Protein AF-A0A845PNQ0-F1 (afdb_monomer_lite)

pLDDT: mean 84.85, std 14.67, range [36.72, 98.38]

Secondary structure (DSSP, 8-state):
---PPPPGGG-EEEEEEESS--TTSS-SEEEEEEETTHHHHHHHHHHHHHTT-EEEEEEEETTT--EEEEEEPPEEEEEEEEEE---EEE-TTSSEEEEEEEEEETTEEEEEEEEEEGGG-SEE-SS-EEEEHHHHHHHHHHHHHHHHHHHHHTT----GGG-EE----EEEEEEEEEE-----S----

Structure (mmCIF, N/CA/C/O backbone):
data_AF-A0A845PNQ0-F1
#
_entry.id   AF-A0A845PNQ0-F1
#
loop_
_atom_site.group_PDB
_atom_site.id
_atom_site.type_symbol
_atom_site.label_atom_id
_atom_site.label_alt_id
_atom_site.label_comp_id
_atom_site.label_asym_id
_atom_site.label_entity_id
_atom_site.label_seq_id
_atom_site.pdbx_PDB_ins_code
_atom_site.Cartn_x
_atom_site.Cartn_y
_atom_site.Cartn_z
_atom_site.occupancy
_atom_site.B_iso_or_equiv
_atom_site.auth_seq_id
_atom_site.auth_comp_id
_atom_site.auth_asym_id
_atom_site.auth_atom_id
_atom_site.pdbx_PDB_model_num
ATOM 1 N N . MET A 1 1 ? 41.213 -6.244 -36.210 1.00 37.38 1 MET A N 1
ATOM 2 C CA . MET A 1 1 ? 39.934 -6.023 -36.926 1.00 37.38 1 MET A CA 1
ATOM 3 C C . MET A 1 1 ? 39.295 -4.726 -36.444 1.00 37.38 1 MET A C 1
ATOM 5 O O . MET A 1 1 ? 38.993 -4.626 -35.261 1.00 37.38 1 MET A O 1
ATOM 9 N N . LYS A 1 2 ? 39.111 -3.727 -37.319 1.00 36.72 2 LYS A N 1
ATOM 10 C CA . LYS A 1 2 ? 38.277 -2.551 -37.012 1.00 36.72 2 LYS A CA 1
ATOM 11 C C . LYS A 1 2 ? 36.815 -3.009 -36.994 1.00 36.72 2 LYS A C 1
ATOM 13 O O . LYS A 1 2 ? 36.338 -3.504 -38.007 1.00 36.72 2 LYS A O 1
ATOM 18 N N . LYS A 1 3 ? 36.122 -2.875 -35.859 1.00 44.41 3 LYS A N 1
ATOM 19 C CA . LYS A 1 3 ? 34.660 -3.025 -35.810 1.00 44.41 3 LYS A CA 1
ATOM 20 C C . LYS A 1 3 ? 34.053 -1.934 -36.691 1.00 44.41 3 LYS A C 1
ATOM 22 O O . LYS A 1 3 ? 34.208 -0.755 -36.371 1.00 44.41 3 LYS A O 1
ATOM 27 N N . GLU A 1 4 ? 33.400 -2.314 -37.786 1.00 49.94 4 GLU A N 1
ATOM 28 C CA . GLU A 1 4 ? 32.540 -1.393 -38.526 1.00 49.94 4 GLU A CA 1
ATOM 29 C C . GLU A 1 4 ? 31.488 -0.837 -37.565 1.00 49.94 4 GLU A C 1
ATOM 31 O O . GLU A 1 4 ? 30.766 -1.577 -36.897 1.00 49.94 4 GLU A O 1
ATOM 36 N N . MET A 1 5 ? 31.453 0.487 -37.432 1.00 55.03 5 MET A N 1
ATOM 37 C CA . MET A 1 5 ? 30.405 1.149 -36.669 1.00 55.03 5 MET A CA 1
ATOM 38 C C . MET A 1 5 ? 29.134 1.176 -37.511 1.00 55.03 5 MET A C 1
ATOM 40 O O . MET A 1 5 ? 29.174 1.613 -38.659 1.00 55.03 5 MET A O 1
ATOM 44 N N . ALA A 1 6 ? 27.999 0.816 -36.916 1.00 57.44 6 ALA A N 1
ATOM 45 C CA . ALA A 1 6 ? 26.705 0.975 -37.559 1.00 57.44 6 ALA A CA 1
ATOM 46 C C . ALA A 1 6 ? 26.453 2.430 -38.005 1.00 57.44 6 ALA A C 1
ATOM 48 O O . ALA A 1 6 ? 26.918 3.396 -37.366 1.00 57.44 6 ALA A O 1
ATOM 49 N N . SER A 1 7 ? 25.713 2.582 -39.112 1.00 59.78 7 SER A N 1
ATOM 50 C CA . SER A 1 7 ? 25.300 3.886 -39.637 1.00 59.78 7 SER A CA 1
ATOM 51 C C . SER A 1 7 ? 24.514 4.664 -38.576 1.00 59.78 7 SER A C 1
ATOM 53 O O . SER A 1 7 ? 23.893 4.081 -37.687 1.00 59.78 7 SER A O 1
ATOM 55 N N . LYS A 1 8 ? 24.567 6.005 -38.618 1.00 59.56 8 LYS A N 1
ATOM 56 C CA . LYS A 1 8 ? 23.962 6.867 -37.580 1.00 59.56 8 LYS A CA 1
ATOM 57 C C . LYS A 1 8 ? 22.475 6.565 -37.337 1.00 59.56 8 LYS A C 1
ATOM 59 O O . LYS A 1 8 ? 22.026 6.734 -36.206 1.00 59.56 8 LYS A O 1
ATOM 64 N N . ASP A 1 9 ? 21.762 6.084 -38.354 1.00 61.47 9 ASP A N 1
ATOM 65 C CA . ASP A 1 9 ? 20.321 5.801 -38.318 1.00 61.47 9 ASP A CA 1
ATOM 66 C C . ASP A 1 9 ? 19.953 4.511 -37.581 1.00 61.47 9 ASP A C 1
ATOM 68 O O . ASP A 1 9 ? 18.798 4.327 -37.190 1.00 61.47 9 ASP A O 1
ATOM 72 N N . LYS A 1 10 ? 20.931 3.627 -37.360 1.00 64.12 10 LYS A N 1
ATOM 73 C CA . LYS A 1 10 ? 20.724 2.384 -36.614 1.00 64.12 10 LYS A CA 1
ATOM 74 C C . LYS A 1 10 ? 21.088 2.491 -35.127 1.00 64.12 10 LYS A C 1
ATOM 76 O O . LYS A 1 10 ? 20.743 1.618 -34.346 1.00 64.12 10 LYS A O 1
ATOM 81 N N . ARG A 1 11 ? 21.683 3.614 -34.705 1.00 72.38 11 ARG A N 1
ATOM 82 C CA . ARG A 1 11 ? 22.085 3.850 -33.308 1.00 72.38 11 ARG A CA 1
ATOM 83 C C . ARG A 1 11 ? 20.919 4.298 -32.436 1.00 72.38 11 ARG A C 1
ATOM 85 O O . ARG A 1 11 ? 20.081 5.098 -32.864 1.00 72.38 11 ARG A O 1
ATOM 92 N N . TYR A 1 12 ? 20.968 3.914 -31.163 1.00 74.62 12 TYR A N 1
ATOM 93 C CA . TYR A 1 12 ? 19.995 4.333 -30.155 1.00 74.62 12 TYR A CA 1
ATOM 94 C C . TYR A 1 12 ? 20.551 5.361 -29.158 1.00 74.62 12 TYR A C 1
ATOM 96 O O . TYR A 1 12 ? 21.748 5.404 -28.850 1.00 74.62 12 TYR A O 1
ATOM 104 N N . THR A 1 13 ? 19.649 6.204 -28.660 1.00 81.12 13 THR A N 1
ATOM 105 C CA . THR A 1 13 ? 19.778 6.933 -27.392 1.00 81.12 13 THR A CA 1
ATOM 106 C C . THR A 1 13 ? 18.943 6.182 -26.364 1.00 81.12 13 THR A C 1
ATOM 108 O O . THR A 1 13 ? 17.777 5.897 -26.640 1.00 81.12 13 THR A O 1
ATOM 111 N N . ILE A 1 14 ? 19.532 5.846 -25.220 1.00 82.38 14 ILE A N 1
ATOM 112 C CA . ILE A 1 14 ? 18.847 5.108 -24.157 1.00 82.38 14 ILE A CA 1
ATOM 113 C C . ILE A 1 14 ? 18.671 6.029 -22.956 1.00 82.38 14 ILE A C 1
ATOM 115 O O . ILE A 1 14 ? 19.652 6.577 -22.462 1.00 82.38 14 ILE A O 1
ATOM 119 N N . GLU A 1 15 ? 17.439 6.169 -22.486 1.00 84.19 15 GLU A N 1
ATOM 120 C CA . GLU A 1 15 ? 17.108 6.828 -21.222 1.00 84.19 15 GLU A CA 1
ATOM 121 C C . GLU A 1 15 ? 16.755 5.747 -20.198 1.00 84.19 15 GLU A C 1
ATOM 123 O O . GLU A 1 15 ? 15.781 5.016 -20.378 1.00 84.19 15 GLU A O 1
ATOM 128 N N . ILE A 1 16 ? 17.567 5.605 -19.155 1.00 81.94 16 ILE A N 1
ATOM 129 C CA . ILE A 1 16 ? 17.435 4.572 -18.120 1.00 81.94 16 ILE A CA 1
ATOM 130 C C . ILE A 1 16 ? 16.740 5.189 -16.914 1.00 81.94 16 ILE A C 1
ATOM 132 O O . ILE A 1 16 ? 17.138 6.269 -16.496 1.00 81.94 16 ILE A O 1
ATOM 136 N N . PHE A 1 17 ? 15.770 4.494 -16.327 1.00 83.44 17 PHE A N 1
ATOM 137 C CA . PHE A 1 17 ? 15.047 4.918 -15.130 1.00 83.44 17 PHE A CA 1
ATOM 138 C C . PHE A 1 17 ? 15.305 3.928 -13.991 1.00 83.44 17 PHE A C 1
ATOM 140 O O . PHE A 1 17 ? 15.119 2.717 -14.147 1.00 83.44 17 PHE A O 1
ATOM 147 N N . MET A 1 18 ? 15.734 4.434 -12.834 1.00 81.94 18 MET A N 1
ATOM 148 C CA . MET A 1 18 ? 16.068 3.615 -11.661 1.00 81.94 18 MET A CA 1
ATOM 149 C C . MET A 1 18 ? 14.861 3.428 -10.730 1.00 81.94 18 MET A C 1
ATOM 151 O O . MET A 1 18 ? 14.101 4.370 -10.511 1.00 81.94 18 MET A O 1
ATOM 155 N N . ARG A 1 19 ? 14.698 2.235 -10.128 1.00 70.81 19 ARG A N 1
ATOM 156 C CA . ARG A 1 19 ? 13.589 1.938 -9.186 1.00 70.81 19 ARG A CA 1
ATOM 157 C C . ARG A 1 19 ? 13.689 2.741 -7.899 1.00 70.81 19 ARG A C 1
ATOM 159 O O . ARG A 1 19 ? 12.684 3.177 -7.345 1.00 70.81 19 ARG A O 1
ATOM 166 N N . PHE A 1 20 ? 14.911 2.905 -7.410 1.00 66.00 20 PHE A N 1
ATOM 167 C CA . PHE A 1 20 ? 15.201 3.650 -6.199 1.00 66.00 20 PHE A CA 1
ATOM 168 C C . PHE A 1 20 ? 15.976 4.901 -6.592 1.00 66.00 20 PHE A C 1
ATOM 170 O O . PHE A 1 20 ? 17.039 4.805 -7.202 1.00 66.00 20 PHE A O 1
ATOM 177 N N . ARG A 1 21 ? 15.456 6.080 -6.228 1.00 54.88 21 ARG A N 1
ATOM 178 C CA . ARG A 1 21 ? 16.295 7.278 -6.158 1.00 54.88 21 ARG A CA 1
ATOM 179 C C . ARG A 1 21 ? 17.333 7.010 -5.083 1.00 54.88 21 ARG A C 1
ATOM 181 O O . ARG A 1 21 ? 16.985 6.962 -3.902 1.00 54.88 21 ARG A O 1
ATOM 188 N N . ASP A 1 22 ? 18.583 6.841 -5.482 1.00 52.25 22 ASP A N 1
ATOM 189 C CA . ASP A 1 22 ? 19.662 7.032 -4.533 1.00 52.25 22 ASP A CA 1
ATOM 190 C C . ASP A 1 22 ? 19.613 8.504 -4.111 1.00 52.25 22 ASP A C 1
ATOM 192 O O . ASP A 1 22 ? 19.708 9.401 -4.945 1.00 52.25 22 ASP A O 1
ATOM 196 N N . LYS A 1 23 ? 19.380 8.773 -2.823 1.00 49.44 23 LYS A N 1
ATOM 197 C CA . LYS A 1 23 ? 19.312 10.153 -2.315 1.00 49.44 23 LYS A CA 1
ATOM 198 C C . LYS A 1 23 ? 20.651 10.883 -2.472 1.00 49.44 23 LYS A C 1
ATOM 200 O O . LYS A 1 23 ? 20.663 12.108 -2.397 1.00 49.44 23 LYS A O 1
ATOM 205 N N . ASN A 1 24 ? 21.735 10.140 -2.706 1.00 52.22 24 ASN A N 1
ATOM 206 C CA . ASN A 1 24 ? 23.082 10.659 -2.902 1.00 52.22 24 ASN A CA 1
ATOM 207 C C . ASN A 1 24 ? 23.484 10.777 -4.383 1.00 52.22 24 ASN A C 1
ATOM 209 O O . ASN A 1 24 ? 24.561 11.298 -4.663 1.00 52.22 24 ASN A O 1
ATOM 213 N N . ILE A 1 25 ? 22.648 10.329 -5.333 1.00 53.38 25 ILE A N 1
ATOM 214 C CA . ILE A 1 25 ? 22.905 10.485 -6.771 1.00 53.38 25 ILE A CA 1
ATOM 215 C C . ILE A 1 25 ? 21.818 11.381 -7.369 1.00 53.38 25 ILE A C 1
ATOM 217 O O . ILE A 1 25 ? 20.627 11.085 -7.304 1.00 53.38 25 ILE A O 1
ATOM 221 N N . SER A 1 26 ? 22.235 12.523 -7.917 1.00 42.03 26 SER A N 1
ATOM 222 C CA . SER A 1 26 ? 21.360 13.641 -8.294 1.00 42.03 26 SER A CA 1
ATOM 223 C C . SER A 1 26 ? 20.365 13.330 -9.413 1.00 42.03 26 SER A C 1
ATOM 225 O O . SER A 1 26 ? 19.340 14.004 -9.516 1.00 42.03 26 SER A O 1
ATOM 227 N N . GLU A 1 27 ? 20.624 12.317 -10.238 1.00 51.03 27 GLU A N 1
ATOM 228 C CA . GLU A 1 27 ? 19.777 11.987 -11.380 1.00 51.03 27 GLU A CA 1
ATOM 229 C C . GLU A 1 27 ? 19.195 10.579 -11.229 1.00 51.03 27 GLU A C 1
ATOM 231 O O . GLU A 1 27 ? 19.905 9.580 -11.203 1.00 51.03 27 GLU A O 1
ATOM 236 N N . SER A 1 28 ? 17.862 10.495 -11.145 1.00 55.28 28 SER A N 1
ATOM 237 C CA . SER A 1 28 ? 17.123 9.223 -11.173 1.00 55.28 28 SER A CA 1
ATOM 238 C C . SER A 1 28 ? 17.158 8.542 -12.542 1.00 55.28 28 SER A C 1
ATOM 240 O O . SER A 1 28 ? 16.624 7.439 -12.688 1.00 55.28 28 SER A O 1
ATOM 242 N N . ASN A 1 29 ? 17.741 9.229 -13.530 1.00 60.38 29 ASN A N 1
ATOM 243 C CA . ASN A 1 29 ? 17.748 8.845 -14.921 1.00 60.38 29 ASN A CA 1
ATOM 244 C C . ASN A 1 29 ? 19.153 9.026 -15.504 1.00 60.38 29 ASN A C 1
ATOM 246 O O . ASN A 1 29 ? 19.758 10.073 -15.304 1.00 60.38 29 ASN A O 1
ATOM 250 N N . TYR A 1 30 ? 19.632 8.053 -16.276 1.00 67.88 30 TYR A N 1
ATOM 251 C CA . TYR A 1 30 ? 20.909 8.154 -16.990 1.00 67.88 30 TYR A CA 1
ATOM 252 C C . TYR A 1 30 ? 20.668 8.090 -18.490 1.00 67.88 30 TYR A C 1
ATOM 254 O O . TYR A 1 30 ? 19.886 7.257 -18.957 1.00 67.88 30 TYR A O 1
ATOM 262 N N . VAL A 1 31 ? 21.359 8.936 -19.256 1.00 66.19 31 VAL A N 1
ATOM 263 C CA . VAL A 1 31 ? 21.293 8.889 -20.719 1.00 66.19 31 VAL A CA 1
ATOM 264 C C . VAL A 1 31 ? 22.548 8.233 -21.273 1.00 66.19 31 VAL A C 1
ATOM 266 O O . VAL A 1 31 ? 23.643 8.792 -21.225 1.00 66.19 31 VAL A O 1
ATOM 269 N N . TRP A 1 32 ? 22.391 7.044 -21.847 1.00 72.38 32 TRP A N 1
ATOM 270 C CA . TRP A 1 32 ? 23.471 6.381 -22.563 1.00 72.38 32 TRP A CA 1
ATOM 271 C C . TRP A 1 32 ? 23.413 6.760 -24.046 1.00 72.38 32 TRP A C 1
ATOM 273 O O . TRP A 1 32 ? 22.542 6.337 -24.815 1.00 72.38 32 TRP A O 1
ATOM 283 N N . HIS A 1 33 ? 24.364 7.599 -24.455 1.00 61.22 33 HIS A N 1
ATOM 284 C CA . HIS A 1 33 ? 24.512 8.043 -25.835 1.00 61.22 33 HIS A CA 1
ATOM 285 C C . HIS A 1 33 ? 25.364 7.041 -26.636 1.00 61.22 33 HIS A C 1
ATOM 287 O O . HIS A 1 33 ? 26.587 7.020 -26.515 1.00 61.22 33 HIS A O 1
ATOM 293 N N . ASN A 1 34 ? 24.714 6.281 -27.527 1.00 59.22 34 ASN A N 1
ATOM 294 C CA . ASN A 1 34 ? 25.261 5.259 -28.438 1.00 59.22 34 ASN A CA 1
ATOM 295 C C . ASN A 1 34 ? 25.415 3.845 -27.847 1.00 59.22 34 ASN A C 1
ATOM 297 O O . ASN A 1 34 ? 26.495 3.451 -27.404 1.00 59.22 34 ASN A O 1
ATOM 301 N N . SER A 1 35 ? 24.385 3.016 -28.019 1.00 59.22 35 SER A N 1
ATOM 302 C CA . SER A 1 35 ? 24.555 1.560 -28.037 1.00 59.22 35 SER A CA 1
ATOM 303 C C . SER A 1 35 ? 24.817 1.090 -29.479 1.00 59.22 35 SER A C 1
ATOM 305 O O . SER A 1 35 ? 23.884 0.805 -30.218 1.00 59.22 35 SER A O 1
ATOM 307 N N . ASN A 1 36 ? 26.084 0.992 -29.895 1.00 61.06 36 ASN A N 1
ATOM 308 C CA . ASN A 1 36 ? 26.457 0.389 -31.196 1.00 61.06 36 ASN A CA 1
ATOM 309 C C . ASN A 1 36 ? 26.408 -1.159 -31.171 1.00 61.06 36 ASN A C 1
ATOM 311 O O . ASN A 1 36 ? 26.908 -1.813 -32.081 1.00 61.06 36 ASN A O 1
ATOM 315 N N . GLY A 1 37 ? 25.957 -1.748 -30.060 1.00 62.47 37 GLY A N 1
ATOM 316 C CA . GLY A 1 37 ? 25.982 -3.188 -29.801 1.00 62.47 37 GLY A CA 1
ATOM 317 C C . GLY A 1 37 ? 24.597 -3.803 -29.645 1.00 62.47 37 GLY A C 1
ATOM 318 O O . GLY A 1 37 ? 24.521 -4.885 -29.076 1.00 62.47 37 GLY A O 1
ATOM 319 N N . GLY A 1 38 ? 23.551 -3.098 -30.089 1.00 72.56 38 GLY A N 1
ATOM 320 C CA . GLY A 1 38 ? 22.168 -3.547 -29.969 1.00 72.56 38 GLY A CA 1
ATOM 321 C C . GLY A 1 38 ? 21.532 -3.288 -28.597 1.00 72.56 38 GLY A C 1
ATOM 322 O O . GLY A 1 38 ? 22.207 -2.887 -27.640 1.00 72.56 38 GLY A O 1
ATOM 323 N N . LEU A 1 39 ? 20.212 -3.475 -28.515 1.00 79.94 39 LEU A N 1
ATOM 324 C CA . LEU A 1 39 ? 19.414 -3.250 -27.303 1.00 79.94 39 LEU A CA 1
ATOM 325 C C . LEU A 1 39 ? 19.556 -4.407 -26.304 1.00 79.94 39 LEU A C 1
ATOM 327 O O . LEU A 1 39 ? 19.476 -4.175 -25.097 1.00 79.94 39 LEU A O 1
ATOM 331 N N . SER A 1 40 ? 19.844 -5.629 -26.764 1.00 82.00 40 SER A N 1
ATOM 332 C CA . SER A 1 40 ? 20.088 -6.774 -25.869 1.00 82.00 40 SER A CA 1
ATOM 333 C C . SER A 1 40 ? 21.289 -6.519 -24.959 1.00 82.00 40 SER A C 1
ATOM 335 O O . SER A 1 40 ? 21.246 -6.772 -23.755 1.00 82.00 40 SER A O 1
ATOM 337 N N . LYS A 1 41 ? 22.349 -5.920 -25.516 1.00 80.25 41 LYS A N 1
ATOM 338 C CA . LYS A 1 41 ? 23.551 -5.560 -24.761 1.00 80.25 41 LYS A CA 1
ATOM 339 C C . LYS A 1 41 ? 23.285 -4.485 -23.707 1.00 80.25 41 LYS A C 1
ATOM 341 O O . LYS A 1 41 ? 23.947 -4.470 -22.674 1.00 80.25 41 LYS A O 1
ATOM 346 N N . VAL A 1 42 ? 22.312 -3.603 -23.944 1.00 82.19 42 VAL A N 1
ATOM 347 C CA . VAL A 1 42 ? 21.887 -2.614 -22.945 1.00 82.19 42 VAL A CA 1
ATOM 348 C C . VAL A 1 42 ? 21.321 -3.323 -21.718 1.00 82.19 42 VAL A C 1
ATOM 350 O O . VAL A 1 42 ? 21.733 -3.005 -20.608 1.00 82.19 42 VAL A O 1
ATOM 353 N N . VAL A 1 43 ? 20.460 -4.329 -21.907 1.00 83.81 43 VAL A N 1
ATOM 354 C CA . VAL A 1 43 ? 19.905 -5.126 -20.800 1.00 83.81 43 VAL A CA 1
ATOM 355 C C . VAL A 1 43 ? 21.010 -5.842 -20.023 1.00 83.81 43 VAL A C 1
ATOM 357 O O . VAL A 1 43 ? 21.041 -5.760 -18.797 1.00 83.81 43 VAL A O 1
ATOM 360 N N . SER A 1 44 ? 21.942 -6.507 -20.717 1.00 83.50 44 SER A N 1
ATOM 361 C CA . SER A 1 44 ? 23.069 -7.194 -20.068 1.00 83.50 44 SER A CA 1
ATOM 362 C C . SER A 1 44 ? 23.917 -6.234 -19.234 1.00 83.50 44 SER A C 1
ATOM 364 O O . SER A 1 44 ? 24.173 -6.510 -18.066 1.00 83.50 44 SER A O 1
ATOM 366 N N . ASN A 1 45 ? 24.279 -5.081 -19.799 1.00 84.81 45 ASN A N 1
ATOM 367 C CA . ASN A 1 45 ? 25.068 -4.069 -19.102 1.00 84.81 45 ASN A CA 1
ATOM 368 C C . ASN A 1 45 ? 24.321 -3.481 -17.895 1.00 84.81 45 ASN A C 1
ATOM 370 O O . ASN A 1 45 ? 24.926 -3.260 -16.851 1.00 84.81 45 ASN A O 1
ATOM 374 N N . LEU A 1 46 ? 23.015 -3.226 -18.016 1.00 84.56 46 LEU A N 1
ATOM 375 C CA . LEU A 1 46 ? 22.204 -2.732 -16.901 1.00 84.56 46 LEU A CA 1
ATOM 376 C C . LEU A 1 46 ? 22.115 -3.755 -15.767 1.00 84.56 46 LEU A C 1
ATOM 378 O O . LEU A 1 46 ? 22.239 -3.382 -14.603 1.00 84.56 46 LEU A O 1
ATOM 382 N N . ASN A 1 47 ? 21.948 -5.036 -16.095 1.00 84.19 47 ASN A N 1
ATOM 383 C CA . ASN A 1 47 ? 21.942 -6.107 -15.102 1.00 84.19 47 ASN A CA 1
ATOM 384 C C . ASN A 1 47 ? 23.319 -6.294 -14.448 1.00 84.19 47 ASN A C 1
ATOM 386 O O . ASN A 1 47 ? 23.384 -6.568 -13.256 1.00 84.19 47 ASN A O 1
ATOM 390 N N . GLU A 1 48 ? 24.416 -6.108 -15.181 1.00 82.81 48 GLU A N 1
ATOM 391 C CA . GLU A 1 48 ? 25.773 -6.175 -14.624 1.00 82.81 48 GLU A CA 1
ATOM 392 C C . GLU A 1 48 ? 26.068 -4.996 -13.683 1.00 82.81 48 GLU A C 1
ATOM 394 O O . GLU A 1 48 ? 26.550 -5.187 -12.569 1.00 82.81 48 GLU A O 1
ATOM 399 N N . LEU A 1 49 ? 25.741 -3.771 -14.107 1.00 82.06 49 LEU A N 1
ATOM 400 C CA . LEU A 1 49 ? 26.054 -2.550 -13.357 1.00 82.06 49 LEU A CA 1
ATOM 401 C C . LEU A 1 49 ? 25.109 -2.309 -12.178 1.00 82.06 49 LEU A C 1
ATOM 403 O O . LEU A 1 49 ? 25.511 -1.772 -11.145 1.00 82.06 49 LEU A O 1
ATOM 407 N N . HIS A 1 50 ? 23.834 -2.649 -12.349 1.00 79.31 50 HIS A N 1
ATOM 408 C CA . HIS A 1 50 ? 22.777 -2.261 -11.422 1.00 79.31 50 HIS A CA 1
ATOM 409 C C . HIS A 1 50 ? 21.959 -3.441 -10.901 1.00 79.31 50 HIS A C 1
ATOM 411 O O . HIS A 1 50 ? 21.128 -3.233 -10.015 1.00 79.31 50 HIS A O 1
ATOM 417 N N . GLY A 1 51 ? 22.168 -4.660 -11.405 1.00 80.62 51 GLY A N 1
ATOM 418 C CA . GLY A 1 51 ? 21.361 -5.818 -11.033 1.00 80.62 51 GLY A CA 1
ATOM 419 C C . GLY A 1 51 ? 19.880 -5.575 -11.309 1.00 80.62 51 GLY A C 1
ATOM 420 O O . GLY A 1 51 ? 19.472 -5.155 -12.393 1.00 80.62 51 GLY A O 1
ATOM 421 N N . ASP A 1 52 ? 19.068 -5.777 -10.282 1.00 76.31 52 ASP A N 1
ATOM 422 C CA . ASP A 1 52 ? 17.628 -5.548 -10.280 1.00 76.31 52 ASP A CA 1
ATOM 423 C C . ASP A 1 52 ? 17.240 -4.104 -9.908 1.00 76.31 52 ASP A C 1
ATOM 425 O O . ASP A 1 52 ? 16.072 -3.816 -9.679 1.00 76.31 52 ASP A O 1
ATOM 429 N N . LYS A 1 53 ? 18.174 -3.150 -9.833 1.00 79.75 53 LYS A N 1
ATOM 430 C CA . LYS A 1 53 ? 17.857 -1.793 -9.343 1.00 79.75 53 LYS A CA 1
ATOM 431 C C . LYS A 1 53 ? 17.282 -0.857 -10.408 1.00 79.75 53 LYS A C 1
ATOM 433 O O . LYS A 1 53 ? 16.696 0.168 -10.056 1.00 79.75 53 LYS A O 1
ATOM 438 N N . TRP A 1 54 ? 17.418 -1.180 -11.694 1.00 85.31 54 TRP A N 1
ATOM 439 C CA . TRP A 1 54 ? 16.794 -0.411 -12.776 1.00 85.31 54 TRP A CA 1
ATOM 440 C C . TRP A 1 54 ? 15.328 -0.833 -12.974 1.00 85.31 54 TRP A C 1
ATOM 442 O O . TRP A 1 54 ? 14.980 -2.006 -12.797 1.00 85.31 54 TRP A O 1
ATOM 452 N N . ASP A 1 55 ? 14.450 0.128 -13.267 1.00 85.25 55 ASP A N 1
ATOM 453 C CA . ASP A 1 55 ? 13.002 -0.084 -13.420 1.00 85.25 55 ASP A CA 1
ATOM 454 C C . ASP A 1 55 ? 12.652 -0.369 -14.879 1.00 85.25 55 ASP A C 1
ATOM 456 O O . ASP A 1 55 ? 12.127 -1.432 -15.211 1.00 85.25 55 ASP A O 1
ATOM 460 N N . TYR A 1 56 ? 12.993 0.570 -15.757 1.00 89.12 56 TYR A N 1
ATOM 461 C CA . TYR A 1 56 ? 12.820 0.446 -17.196 1.00 89.12 56 TYR A CA 1
ATOM 462 C C . TYR A 1 56 ? 13.802 1.347 -17.938 1.00 89.12 56 TYR A C 1
ATOM 464 O O . TYR A 1 56 ? 14.412 2.240 -17.349 1.00 89.12 56 TYR A O 1
ATOM 472 N N . PHE A 1 57 ? 13.944 1.137 -19.240 1.00 88.50 57 PHE A N 1
ATOM 473 C CA . PHE A 1 57 ? 14.584 2.108 -20.117 1.00 88.50 57 PHE A CA 1
ATOM 474 C C . PHE A 1 57 ? 13.739 2.368 -21.360 1.00 88.50 57 PHE A C 1
ATOM 476 O O . PHE A 1 57 ? 12.980 1.508 -21.813 1.00 88.50 57 PHE A O 1
ATOM 483 N N . ILE A 1 58 ? 13.888 3.566 -21.914 1.00 88.62 58 ILE A N 1
ATOM 484 C CA . ILE A 1 58 ? 13.287 3.972 -23.181 1.00 88.62 58 ILE A CA 1
ATOM 485 C C . ILE A 1 58 ? 14.398 4.024 -24.225 1.00 88.62 58 ILE A C 1
ATOM 487 O O . ILE A 1 58 ? 15.396 4.728 -24.051 1.00 88.62 58 ILE A O 1
ATOM 491 N N . ALA A 1 59 ? 14.219 3.289 -25.320 1.00 87.69 59 ALA A N 1
ATOM 492 C CA . ALA A 1 59 ? 15.113 3.332 -26.467 1.00 87.69 59 ALA A CA 1
ATOM 493 C C . ALA A 1 59 ? 14.547 4.255 -27.547 1.00 87.69 59 ALA A C 1
ATOM 495 O O . ALA A 1 59 ? 13.416 4.074 -28.003 1.00 87.69 59 ALA A O 1
ATOM 496 N N . ARG A 1 60 ? 15.351 5.223 -27.995 1.00 86.94 60 ARG A N 1
ATOM 497 C CA . ARG A 1 60 ? 15.010 6.140 -29.091 1.00 86.94 60 ARG A CA 1
ATOM 498 C C . ARG A 1 60 ? 16.017 6.043 -30.224 1.00 86.94 60 ARG A C 1
ATOM 500 O O . ARG A 1 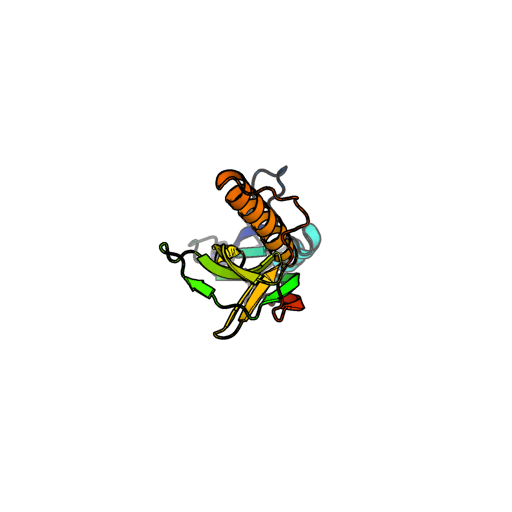60 ? 17.219 5.978 -29.969 1.00 86.94 60 ARG A O 1
ATOM 507 N N . ARG A 1 61 ? 15.576 6.118 -31.478 1.00 81.44 61 ARG A N 1
ATOM 508 C CA . ARG A 1 61 ? 16.488 6.259 -32.626 1.00 81.44 61 ARG A CA 1
ATOM 509 C C . ARG A 1 61 ? 17.268 7.565 -32.522 1.00 81.44 61 ARG A C 1
ATOM 511 O O . ARG A 1 61 ? 16.717 8.623 -32.218 1.00 81.44 61 ARG A O 1
ATOM 518 N N . LYS A 1 62 ? 18.571 7.520 -32.794 1.00 78.44 62 LYS A N 1
ATOM 519 C CA . LYS A 1 62 ? 19.423 8.711 -32.693 1.00 78.44 62 LYS A CA 1
ATOM 520 C C . LYS A 1 62 ? 19.081 9.770 -33.745 1.00 78.44 62 LYS A C 1
ATOM 522 O O . LYS A 1 62 ? 19.164 10.954 -33.425 1.00 78.44 62 LYS A O 1
ATOM 527 N N . SER A 1 63 ? 18.722 9.341 -34.955 1.00 80.56 63 SER A N 1
ATOM 528 C CA . SER A 1 63 ? 18.474 10.204 -36.115 1.00 80.56 63 SER A CA 1
ATOM 529 C C . SER A 1 63 ? 17.188 11.021 -35.993 1.00 80.56 63 SER A C 1
ATOM 531 O O . SER A 1 63 ? 17.236 12.237 -36.145 1.00 80.56 63 SER A O 1
ATOM 533 N N . ASN A 1 64 ? 16.064 10.377 -35.671 1.00 83.19 64 ASN A N 1
ATOM 534 C CA . ASN A 1 64 ? 14.731 10.998 -35.665 1.00 83.19 64 ASN A CA 1
ATOM 535 C C . ASN A 1 64 ? 14.069 11.060 -34.272 1.00 83.19 64 ASN A C 1
ATOM 537 O O . ASN A 1 64 ? 12.952 11.550 -34.158 1.00 83.19 64 ASN A O 1
ATOM 541 N N . LYS A 1 65 ? 14.735 10.573 -33.212 1.00 83.69 65 LYS A N 1
ATOM 542 C CA . LYS A 1 65 ? 14.228 10.535 -31.820 1.00 83.69 65 LYS A CA 1
ATOM 543 C C . LYS A 1 65 ? 12.968 9.688 -31.597 1.00 83.69 65 LYS A C 1
ATOM 545 O O . LYS A 1 65 ? 12.415 9.704 -30.494 1.00 83.69 65 LYS A O 1
ATOM 550 N N . GLU A 1 66 ? 12.560 8.915 -32.598 1.00 85.00 66 GLU A N 1
ATOM 551 C CA . GLU A 1 66 ? 11.437 7.981 -32.537 1.00 85.00 66 GLU A CA 1
ATOM 552 C C . GLU A 1 66 ? 11.646 6.947 -31.427 1.00 85.00 66 GLU A C 1
ATOM 554 O O . GLU A 1 66 ? 12.747 6.406 -31.287 1.00 85.00 66 GLU A O 1
ATOM 559 N N . ILE A 1 67 ? 10.599 6.672 -30.643 1.00 86.69 67 ILE A N 1
ATOM 560 C CA . ILE A 1 67 ? 10.624 5.629 -29.612 1.00 86.69 67 ILE A CA 1
ATOM 561 C C . ILE A 1 67 ? 10.565 4.269 -30.301 1.00 86.69 67 ILE A C 1
ATOM 563 O O . ILE A 1 67 ? 9.601 3.949 -30.986 1.00 86.69 67 ILE A O 1
ATOM 567 N N . VAL A 1 68 ? 11.600 3.470 -30.080 1.00 85.88 68 VAL A N 1
ATOM 568 C CA . VAL A 1 68 ? 11.730 2.105 -30.606 1.00 85.88 68 VAL A CA 1
ATOM 569 C C . VAL A 1 68 ? 11.087 1.108 -29.649 1.00 85.88 68 VAL A C 1
ATOM 571 O O . VAL A 1 68 ? 10.545 0.095 -30.076 1.00 85.88 68 VAL A O 1
ATOM 574 N N . GLY A 1 69 ? 11.131 1.405 -28.351 1.00 86.81 69 GLY A N 1
ATOM 575 C CA . GLY A 1 69 ? 10.471 0.612 -27.330 1.00 86.81 69 GLY A CA 1
ATOM 576 C C . GLY A 1 69 ? 10.753 1.120 -25.923 1.00 86.81 69 GLY A C 1
ATOM 577 O O . GLY A 1 69 ? 11.711 1.863 -25.687 1.00 86.81 69 GLY A O 1
ATOM 578 N N . THR A 1 70 ? 9.911 0.674 -25.000 1.00 89.88 70 THR A N 1
ATOM 579 C CA . THR A 1 70 ? 10.116 0.792 -23.558 1.00 89.88 70 THR A CA 1
ATOM 580 C C . THR A 1 70 ? 10.278 -0.615 -23.017 1.00 89.88 70 THR A C 1
ATOM 582 O O . THR A 1 70 ? 9.430 -1.465 -23.275 1.00 89.88 70 THR A O 1
ATOM 585 N N . PHE A 1 71 ? 11.362 -0.863 -22.290 1.00 89.38 71 PHE A N 1
ATOM 586 C CA . PHE A 1 71 ? 11.715 -2.192 -21.807 1.00 89.38 71 PHE A CA 1
ATOM 587 C C . PHE A 1 71 ? 11.806 -2.164 -20.294 1.00 89.38 71 PHE A C 1
ATOM 589 O O . PHE A 1 71 ? 12.559 -1.374 -19.726 1.00 89.38 71 PHE A O 1
ATOM 596 N N . TYR A 1 72 ? 11.020 -3.014 -19.648 1.00 89.00 72 TYR A N 1
ATOM 597 C CA . TYR A 1 72 ? 10.933 -3.092 -18.199 1.00 89.00 72 TYR A CA 1
ATOM 598 C C . TYR A 1 72 ? 11.828 -4.198 -17.660 1.00 89.00 72 TYR A C 1
ATOM 600 O O . TYR A 1 72 ? 11.875 -5.297 -18.210 1.00 89.00 72 TYR A O 1
ATOM 608 N N . ASN A 1 73 ? 12.483 -3.936 -16.537 1.00 88.62 73 ASN A N 1
ATOM 609 C CA . ASN A 1 73 ? 13.141 -4.988 -15.783 1.00 88.62 73 ASN A CA 1
ATOM 610 C C . ASN A 1 73 ? 12.099 -5.861 -15.072 1.00 88.62 73 ASN A C 1
ATOM 612 O O . ASN A 1 73 ? 11.021 -5.371 -14.696 1.00 88.62 73 ASN A O 1
ATOM 616 N N . HIS A 1 74 ? 12.452 -7.127 -14.842 1.00 86.62 74 HIS A N 1
ATOM 617 C CA . HIS A 1 74 ? 11.669 -8.013 -13.991 1.00 86.62 74 HIS A CA 1
ATOM 618 C C . HIS A 1 74 ? 11.618 -7.442 -12.576 1.00 86.62 74 HIS A C 1
ATOM 620 O O . HIS A 1 74 ? 12.648 -7.125 -11.978 1.00 86.62 74 HIS A O 1
ATOM 626 N N . PHE A 1 75 ? 10.415 -7.320 -12.040 1.00 85.25 75 PHE A N 1
ATOM 627 C CA . PHE A 1 75 ? 10.173 -6.762 -10.724 1.00 85.25 75 PHE A CA 1
ATOM 628 C C . PHE A 1 75 ? 9.292 -7.720 -9.942 1.00 85.25 75 PHE A C 1
ATOM 630 O O . PHE A 1 75 ? 8.224 -8.092 -10.418 1.00 85.25 75 PHE A O 1
ATOM 637 N N . SER A 1 76 ? 9.719 -8.065 -8.735 1.00 86.25 76 SER A N 1
ATOM 638 C CA . SER A 1 76 ? 8.914 -8.806 -7.777 1.00 86.25 76 SER A CA 1
ATOM 639 C C . SER A 1 76 ? 9.100 -8.171 -6.410 1.00 86.25 76 SER A C 1
ATOM 641 O O . SER A 1 76 ? 10.231 -7.969 -5.964 1.00 86.25 76 SER A O 1
ATOM 643 N N . ILE A 1 77 ? 7.994 -7.801 -5.769 1.00 88.56 77 ILE A N 1
ATOM 644 C CA . ILE A 1 77 ? 7.997 -7.391 -4.367 1.00 88.56 77 ILE A CA 1
ATOM 645 C C . ILE A 1 77 ? 7.012 -8.234 -3.580 1.00 88.56 77 ILE A C 1
ATOM 647 O O . ILE A 1 77 ? 5.889 -8.498 -4.019 1.00 88.56 77 ILE A O 1
ATOM 651 N N . GLU A 1 78 ? 7.444 -8.599 -2.383 1.00 93.62 78 GLU A N 1
ATOM 652 C CA . GLU A 1 78 ? 6.626 -9.262 -1.385 1.00 93.62 78 GLU A CA 1
ATOM 653 C C . GLU A 1 78 ? 6.273 -8.250 -0.298 1.00 93.62 78 GLU A C 1
ATOM 655 O O . GLU A 1 78 ? 7.144 -7.609 0.293 1.00 93.62 78 GLU A O 1
ATOM 660 N N . ILE A 1 79 ? 4.977 -8.068 -0.063 1.00 95.50 79 ILE A N 1
ATOM 661 C CA . ILE A 1 79 ? 4.447 -7.121 0.914 1.00 95.50 79 ILE A CA 1
ATOM 662 C C . ILE A 1 79 ? 3.664 -7.924 1.955 1.00 95.50 79 ILE A C 1
ATOM 664 O O . ILE A 1 79 ? 2.637 -8.511 1.605 1.00 95.50 79 ILE A O 1
ATOM 668 N N . PRO A 1 80 ? 4.084 -7.939 3.233 1.00 97.94 80 PRO A N 1
ATOM 669 C CA . PRO A 1 80 ? 3.235 -8.421 4.314 1.00 97.94 80 PRO A CA 1
ATOM 670 C C . PRO A 1 80 ? 1.936 -7.617 4.333 1.00 97.94 80 PRO A C 1
ATOM 672 O O . PRO A 1 80 ? 1.959 -6.387 4.449 1.00 97.94 80 PRO A O 1
ATOM 675 N N . ALA A 1 81 ? 0.810 -8.301 4.182 1.00 98.25 81 ALA A N 1
ATOM 676 C CA . ALA A 1 81 ? -0.489 -7.694 3.957 1.00 98.25 81 ALA A CA 1
ATOM 677 C C . ALA A 1 81 ? -1.557 -8.307 4.862 1.00 98.25 81 ALA A C 1
ATOM 679 O O . ALA A 1 81 ? -1.413 -9.413 5.390 1.00 98.25 81 ALA A O 1
ATOM 680 N N . VAL A 1 82 ? -2.641 -7.559 5.026 1.00 98.38 82 VAL A N 1
ATOM 681 C CA . VAL A 1 82 ? -3.828 -7.974 5.761 1.00 98.38 82 VAL A CA 1
ATOM 682 C C . VAL A 1 82 ? -5.041 -7.749 4.878 1.00 98.38 82 VAL A C 1
ATOM 684 O O . VAL A 1 82 ? -5.260 -6.641 4.381 1.00 98.38 82 VAL A O 1
ATOM 687 N N . ARG A 1 83 ? -5.825 -8.807 4.688 1.00 98.25 83 ARG A N 1
ATOM 688 C CA . ARG A 1 83 ? -7.143 -8.750 4.064 1.00 98.25 83 ARG A CA 1
ATOM 689 C C . ARG A 1 83 ? -8.177 -8.455 5.139 1.00 98.25 83 ARG A C 1
ATOM 691 O O . ARG A 1 83 ? -8.248 -9.174 6.130 1.00 98.25 83 ARG A O 1
ATOM 698 N N . LEU A 1 84 ? -8.960 -7.404 4.944 1.00 97.88 84 LEU A N 1
ATOM 699 C CA . LEU A 1 84 ? -9.958 -6.909 5.885 1.00 97.88 84 LEU A CA 1
ATOM 700 C C . LEU A 1 84 ? -11.354 -7.084 5.297 1.00 97.88 84 LEU A C 1
ATOM 702 O O . LEU A 1 84 ? -11.661 -6.506 4.251 1.00 97.88 84 LEU A O 1
ATOM 706 N N . TYR A 1 85 ? -12.214 -7.810 6.007 1.00 97.56 85 TYR A N 1
ATOM 707 C CA . TYR A 1 85 ? -13.628 -7.971 5.658 1.00 97.56 85 TYR A CA 1
ATOM 708 C C . TYR A 1 85 ? -14.468 -6.964 6.450 1.00 97.56 85 TYR A C 1
ATOM 710 O O . TYR A 1 85 ? -15.241 -7.308 7.343 1.00 97.56 85 TYR A O 1
ATOM 718 N N . LEU A 1 86 ? -14.248 -5.683 6.158 1.00 95.62 86 LEU A N 1
ATOM 719 C CA . LEU A 1 86 ? -14.913 -4.557 6.809 1.00 95.62 86 LEU A CA 1
ATOM 720 C C . LEU A 1 86 ? -15.723 -3.760 5.793 1.00 95.62 86 LEU A C 1
ATOM 722 O O . LEU A 1 86 ? -15.334 -3.625 4.636 1.00 95.62 86 LEU A O 1
ATOM 726 N N . LYS A 1 87 ? -16.818 -3.146 6.252 1.00 95.31 87 LYS A N 1
ATOM 727 C CA . LYS A 1 87 ? -17.567 -2.189 5.431 1.00 95.31 87 LYS A CA 1
ATOM 728 C C . LYS A 1 87 ? -16.690 -0.976 5.135 1.00 95.31 87 LYS A C 1
ATOM 730 O O . LYS A 1 87 ? -16.117 -0.377 6.049 1.00 95.31 87 LYS A O 1
ATOM 735 N N . TYR A 1 88 ? -16.654 -0.571 3.875 1.00 95.56 88 TYR A N 1
ATOM 736 C CA . TYR A 1 88 ? -15.936 0.614 3.435 1.00 95.56 88 TYR A CA 1
ATOM 737 C C . TYR A 1 88 ? -16.766 1.412 2.425 1.00 95.56 88 TYR A C 1
ATOM 739 O O . TYR A 1 88 ? -17.727 0.908 1.846 1.00 95.56 88 TYR A O 1
ATOM 747 N N . LYS A 1 89 ? -16.410 2.682 2.229 1.00 94.88 89 LYS A N 1
ATOM 748 C CA . LYS A 1 89 ? -16.984 3.538 1.180 1.00 94.88 89 LYS A CA 1
ATOM 749 C C . LYS A 1 89 ? -15.937 4.504 0.631 1.00 94.88 89 LYS A C 1
ATOM 751 O O . LYS A 1 89 ? -15.014 4.844 1.369 1.00 94.88 89 LYS A O 1
ATOM 756 N N . PRO A 1 90 ? -16.073 5.006 -0.604 1.00 95.56 90 PRO A N 1
ATOM 757 C CA . PRO A 1 90 ? -15.229 6.092 -1.091 1.00 95.56 90 PRO A CA 1
ATOM 758 C C . PRO A 1 90 ? -15.304 7.320 -0.177 1.00 95.56 90 PRO A C 1
ATOM 760 O O . PRO A 1 90 ? -16.360 7.643 0.379 1.00 95.56 90 PRO A O 1
ATOM 763 N N . ASN A 1 91 ? -14.182 8.016 -0.011 1.00 93.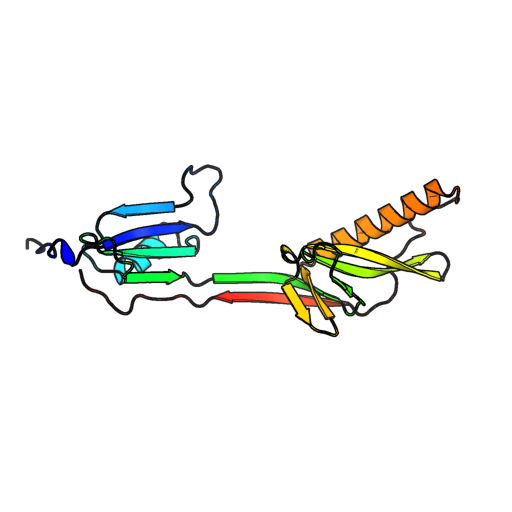69 91 ASN A N 1
ATOM 764 C CA . ASN A 1 91 ? -14.177 9.315 0.651 1.00 93.69 91 ASN A CA 1
ATOM 765 C C . ASN A 1 91 ? -14.772 10.401 -0.269 1.00 93.69 91 ASN A C 1
ATOM 767 O O . ASN A 1 91 ? -14.911 10.210 -1.476 1.00 93.69 91 ASN A O 1
ATOM 771 N N . SER A 1 92 ? -15.095 11.571 0.290 1.00 92.12 92 SER A N 1
ATOM 772 C CA . SER A 1 92 ? -15.735 12.667 -0.459 1.00 92.12 92 SER A CA 1
ATOM 773 C C . SER A 1 92 ? -14.895 13.225 -1.613 1.00 92.12 92 SER A C 1
ATOM 775 O O . SER A 1 92 ? -15.438 13.877 -2.497 1.00 92.12 92 SER A O 1
ATOM 777 N N . LYS A 1 93 ? -13.580 12.978 -1.616 1.00 91.88 93 LYS A N 1
ATOM 778 C CA . LYS A 1 93 ? -12.645 13.436 -2.653 1.00 91.88 93 LYS A CA 1
ATOM 779 C C . LYS A 1 93 ? -12.360 12.368 -3.717 1.00 91.88 93 LYS A C 1
ATOM 781 O O . LYS A 1 93 ? -11.579 12.632 -4.624 1.00 91.88 93 LYS A O 1
ATOM 786 N N . GLY A 1 94 ? -12.912 11.158 -3.584 1.00 91.62 94 GLY A N 1
ATOM 787 C CA . GLY A 1 94 ? -12.687 10.034 -4.501 1.00 91.62 94 GLY A CA 1
ATOM 788 C C . GLY A 1 94 ? -11.251 9.490 -4.539 1.00 91.62 94 GLY A C 1
ATOM 789 O O . GLY A 1 94 ? -10.935 8.653 -5.377 1.00 91.62 94 GLY A O 1
ATOM 790 N N . ASN A 1 95 ? -10.362 9.941 -3.651 1.00 93.56 95 ASN A N 1
ATOM 791 C CA . ASN A 1 95 ? -8.933 9.589 -3.668 1.00 93.56 95 ASN A CA 1
ATOM 792 C C . ASN A 1 95 ? -8.535 8.564 -2.589 1.00 93.56 95 ASN A C 1
ATOM 794 O O . ASN A 1 95 ? -7.346 8.347 -2.319 1.00 93.56 95 ASN A O 1
ATOM 798 N N . GLY A 1 96 ? -9.533 7.968 -1.946 1.00 95.06 96 GLY A N 1
ATOM 799 C CA . GLY A 1 96 ? -9.369 7.062 -0.825 1.00 95.06 96 GLY A CA 1
ATOM 800 C C . GLY A 1 96 ? -10.680 6.424 -0.394 1.00 95.06 96 GLY A C 1
ATOM 801 O O . GLY A 1 96 ? -11.756 6.766 -0.893 1.00 95.06 96 GLY A O 1
ATOM 802 N N . LEU A 1 97 ? -10.573 5.537 0.587 1.00 96.62 97 LEU A N 1
ATOM 803 C CA . LEU A 1 97 ? -11.680 4.831 1.215 1.00 96.62 97 LEU A CA 1
ATOM 804 C C . LEU A 1 97 ? -11.789 5.228 2.688 1.00 96.62 97 LEU A C 1
ATOM 806 O O . LEU A 1 97 ? -10.792 5.467 3.361 1.00 96.62 97 LEU A O 1
ATOM 810 N N . ILE A 1 98 ? -13.010 5.259 3.202 1.00 96.44 98 ILE A N 1
ATOM 811 C CA . ILE A 1 98 ? -13.308 5.279 4.630 1.00 96.44 98 ILE A CA 1
ATOM 812 C C . ILE A 1 98 ? -13.673 3.851 5.014 1.00 96.44 98 ILE A C 1
ATOM 814 O O . ILE A 1 98 ? -14.706 3.345 4.575 1.00 96.44 98 ILE A O 1
ATOM 818 N N . ILE A 1 99 ? -12.825 3.216 5.815 1.00 96.56 99 ILE A N 1
ATOM 819 C CA . ILE A 1 99 ? -12.972 1.825 6.252 1.00 96.56 99 ILE A CA 1
ATOM 820 C C . ILE A 1 99 ? -13.438 1.835 7.701 1.00 96.56 99 ILE A C 1
ATOM 822 O O . ILE A 1 99 ? -12.807 2.468 8.548 1.00 96.56 99 ILE A O 1
ATOM 826 N N . ASN A 1 100 ? -14.546 1.163 7.994 1.00 95.75 100 ASN A N 1
ATOM 827 C CA . ASN A 1 100 ? -15.135 1.164 9.329 1.00 95.75 100 ASN A CA 1
ATOM 828 C C . ASN A 1 100 ? -14.490 0.082 10.195 1.00 95.75 100 ASN A C 1
ATOM 830 O O . ASN A 1 100 ? -14.982 -1.041 10.251 1.00 95.75 100 ASN A O 1
ATOM 834 N N . PHE A 1 101 ? -13.400 0.432 10.875 1.00 96.94 101 PHE A N 1
ATOM 835 C CA . PHE A 1 101 ? -12.793 -0.436 11.878 1.00 96.94 101 PHE A CA 1
ATOM 836 C C . PHE A 1 101 ? -13.722 -0.570 13.079 1.00 96.94 101 PHE A C 1
ATOM 838 O O . PHE A 1 101 ? -14.302 0.418 13.540 1.00 96.94 101 PHE A O 1
ATOM 845 N N . LEU A 1 102 ? -13.853 -1.795 13.577 1.00 96.69 102 LEU A N 1
ATOM 846 C CA . LEU A 1 102 ? -14.620 -2.088 14.776 1.00 96.69 102 LEU A CA 1
ATOM 847 C C . LEU A 1 102 ? -13.678 -2.065 15.976 1.00 96.69 102 LEU A C 1
ATOM 849 O O . LEU A 1 102 ? -12.637 -2.721 15.978 1.00 96.69 102 LEU A O 1
ATOM 853 N N . PHE A 1 103 ? -14.049 -1.292 16.984 1.00 96.62 103 PHE A N 1
ATOM 854 C CA . PHE A 1 103 ? -13.408 -1.234 18.291 1.00 96.62 103 PHE A CA 1
ATOM 855 C C . PHE A 1 103 ? -14.418 -1.652 19.354 1.00 96.62 103 PHE A C 1
ATOM 857 O O . PHE A 1 103 ? -15.620 -1.620 19.108 1.00 96.62 103 PHE A O 1
ATOM 864 N N . LYS A 1 104 ? -13.944 -2.015 20.540 1.00 95.88 104 LYS A N 1
ATOM 865 C CA . LYS A 1 104 ? -14.790 -2.354 21.683 1.00 95.88 104 LYS A CA 1
ATOM 866 C C . LYS A 1 104 ? -14.420 -1.524 22.894 1.00 95.88 104 LYS A C 1
ATOM 868 O O . LYS A 1 104 ? -13.239 -1.295 23.156 1.00 95.88 104 LYS A O 1
ATOM 873 N N . ARG A 1 105 ? -15.437 -1.125 23.653 1.00 93.81 105 ARG A N 1
ATOM 874 C CA . ARG A 1 105 ? -15.291 -0.531 24.985 1.00 93.81 105 ARG A CA 1
ATOM 875 C C . ARG A 1 105 ? -16.450 -0.988 25.860 1.00 93.81 105 ARG A C 1
ATOM 877 O O . ARG A 1 105 ? -17.601 -0.846 25.460 1.00 93.81 105 ARG A O 1
ATOM 884 N N . ASN A 1 106 ? -16.162 -1.517 27.048 1.00 90.12 106 ASN A N 1
ATOM 885 C CA . ASN A 1 106 ? -17.175 -1.965 28.018 1.00 90.12 106 ASN A CA 1
ATOM 886 C C . ASN A 1 106 ? -18.248 -2.898 27.417 1.00 90.12 106 ASN A C 1
ATOM 888 O O . ASN A 1 106 ? -19.424 -2.786 27.742 1.00 90.12 106 ASN A O 1
ATOM 892 N N . GLY A 1 107 ? -17.849 -3.786 26.501 1.00 87.56 107 GLY A N 1
ATOM 893 C CA . GLY A 1 107 ? -18.755 -4.722 25.825 1.00 87.56 107 GLY A CA 1
ATOM 894 C C . GLY A 1 107 ? -19.563 -4.138 24.659 1.00 87.56 107 GLY A C 1
ATOM 895 O O . GLY A 1 107 ? -20.279 -4.889 24.006 1.00 87.56 107 GLY A O 1
ATOM 896 N N . PHE A 1 108 ? -19.430 -2.844 24.357 1.00 91.44 108 PHE A N 1
ATOM 897 C CA . PHE A 1 108 ? -20.099 -2.204 23.223 1.00 91.44 108 PHE A CA 1
ATOM 898 C C . PHE A 1 108 ? -19.169 -2.072 22.019 1.00 91.44 108 PHE A C 1
ATOM 900 O O . PHE A 1 108 ? -18.024 -1.627 22.157 1.00 91.44 108 PHE A O 1
ATOM 907 N N . ASP A 1 109 ? -19.693 -2.401 20.838 1.00 93.69 109 ASP A N 1
ATOM 908 C CA . ASP A 1 109 ? -19.008 -2.200 19.564 1.00 93.69 109 ASP A CA 1
ATOM 909 C C . ASP A 1 109 ? -19.082 -0.735 19.119 1.00 93.69 109 ASP A C 1
ATOM 911 O O . ASP A 1 109 ? -20.131 -0.086 19.139 1.00 93.69 109 ASP A O 1
ATOM 915 N N . ILE A 1 110 ? -17.943 -0.217 18.675 1.00 94.81 110 ILE A N 1
ATOM 916 C CA . ILE A 1 110 ? -17.751 1.152 18.214 1.00 94.81 110 ILE A CA 1
ATOM 917 C C . ILE A 1 110 ? -17.182 1.088 16.800 1.00 94.81 110 ILE A C 1
ATOM 919 O O . ILE A 1 110 ? -16.024 0.724 16.592 1.00 94.81 110 ILE A O 1
ATOM 923 N N . ALA A 1 111 ? -17.980 1.489 15.812 1.00 94.31 111 ALA A N 1
ATOM 924 C CA . ALA A 1 111 ? -17.509 1.623 14.440 1.00 94.31 111 ALA A CA 1
ATOM 925 C C . ALA A 1 111 ? -16.810 2.976 14.240 1.00 94.31 111 ALA A C 1
ATOM 927 O O . ALA A 1 111 ? -17.411 4.040 14.415 1.00 94.31 111 ALA A O 1
ATOM 928 N N . ARG A 1 112 ? -15.546 2.947 13.813 1.00 94.75 112 ARG A N 1
ATOM 929 C CA . ARG A 1 112 ? -14.758 4.141 13.493 1.00 94.75 112 ARG A CA 1
ATOM 930 C C . ARG A 1 112 ? -14.313 4.100 12.037 1.00 94.75 112 ARG A C 1
ATOM 932 O O . ARG A 1 112 ? -13.513 3.261 11.639 1.00 94.75 112 ARG A O 1
ATOM 939 N N . GLY A 1 113 ? -14.780 5.071 11.256 1.00 95.56 113 GLY A N 1
ATOM 940 C CA . GLY A 1 113 ? -14.303 5.275 9.890 1.00 95.56 113 GLY A CA 1
ATOM 941 C C . GLY A 1 113 ? -12.870 5.810 9.862 1.00 95.56 113 GLY A C 1
ATOM 942 O O . GLY A 1 113 ? -12.633 6.948 10.275 1.00 95.56 113 GLY A O 1
ATOM 943 N N . ILE A 1 114 ? -11.931 5.016 9.356 1.00 95.75 114 ILE A N 1
ATOM 944 C CA . ILE A 1 114 ? -10.530 5.387 9.133 1.00 95.75 114 ILE A CA 1
ATOM 945 C C . ILE A 1 114 ? -10.342 5.693 7.647 1.00 95.75 114 ILE A C 1
ATOM 947 O O . ILE A 1 114 ? -10.674 4.873 6.794 1.00 95.75 114 ILE A O 1
ATOM 951 N N . ASN A 1 115 ? -9.835 6.886 7.333 1.00 95.12 115 ASN A N 1
ATOM 952 C CA . ASN A 1 115 ? -9.592 7.304 5.953 1.00 95.12 115 ASN A CA 1
ATOM 953 C C . ASN A 1 115 ? -8.241 6.760 5.471 1.00 95.12 115 ASN A C 1
ATOM 955 O O . ASN A 1 115 ? -7.215 7.008 6.104 1.00 95.12 115 ASN A O 1
ATOM 959 N N . MET A 1 116 ? -8.239 6.053 4.346 1.00 95.50 116 MET A N 1
ATOM 960 C CA . MET A 1 116 ? -7.051 5.488 3.714 1.00 95.50 116 MET A CA 1
ATOM 961 C C . MET A 1 116 ? -6.960 5.942 2.262 1.00 95.50 116 MET A C 1
ATOM 963 O O . MET A 1 116 ? -7.951 5.954 1.540 1.00 95.50 116 MET A O 1
ATOM 967 N N . SER A 1 117 ? -5.761 6.313 1.816 1.00 95.69 117 SER A N 1
ATOM 968 C CA . SER A 1 117 ? -5.530 6.689 0.418 1.00 95.69 117 SER A CA 1
ATOM 969 C C . SER A 1 117 ? -5.583 5.468 -0.500 1.00 95.69 117 SER A C 1
ATOM 971 O O . SER A 1 117 ? -5.059 4.416 -0.147 1.00 95.69 117 SER A O 1
ATOM 973 N N . ASN A 1 118 ? -6.068 5.636 -1.734 1.00 94.62 118 ASN A N 1
ATOM 974 C CA . ASN A 1 118 ? -5.988 4.583 -2.757 1.00 94.62 118 ASN A CA 1
ATOM 975 C C . ASN A 1 118 ? -4.543 4.104 -3.005 1.00 94.62 118 ASN A C 1
ATOM 977 O O . ASN A 1 118 ? -4.336 2.981 -3.442 1.00 94.62 118 ASN A O 1
ATOM 981 N N . LYS A 1 119 ? -3.528 4.921 -2.679 1.00 94.19 119 LYS A N 1
ATOM 982 C CA . LYS A 1 119 ? -2.106 4.555 -2.803 1.00 94.19 119 LYS A CA 1
ATOM 983 C C . LYS A 1 119 ? -1.665 3.424 -1.870 1.00 94.19 119 LYS A C 1
ATOM 985 O O . LYS A 1 119 ? -0.628 2.823 -2.128 1.00 94.19 119 LYS A O 1
ATOM 990 N N . VAL A 1 120 ? -2.392 3.183 -0.777 1.00 95.06 120 VAL A N 1
ATOM 991 C CA . VAL A 1 120 ? -2.067 2.126 0.198 1.00 95.06 120 VAL A CA 1
ATOM 992 C C . VAL A 1 120 ? -2.988 0.911 0.086 1.00 95.06 120 VAL A C 1
ATOM 994 O O . VAL A 1 120 ? -2.801 -0.050 0.824 1.00 95.06 120 VAL A O 1
ATOM 997 N N . ILE A 1 121 ? -3.968 0.938 -0.821 1.00 96.38 121 ILE A N 1
ATOM 998 C CA . ILE A 1 121 ? -4.844 -0.204 -1.092 1.00 96.38 121 ILE A CA 1
ATOM 999 C C . ILE A 1 121 ? -4.133 -1.124 -2.089 1.00 96.38 121 ILE A C 1
ATOM 1001 O O . ILE A 1 121 ? -3.783 -0.696 -3.188 1.00 96.38 121 ILE A O 1
ATOM 1005 N N . LEU A 1 122 ? -3.884 -2.372 -1.689 1.00 95.94 122 LEU A N 1
ATOM 1006 C CA . LEU A 1 122 ? -3.242 -3.386 -2.533 1.00 95.94 122 LEU A CA 1
ATOM 1007 C C . LEU A 1 122 ? -4.261 -4.050 -3.456 1.00 95.94 122 LEU A C 1
ATOM 1009 O O . LEU A 1 122 ? -4.015 -4.201 -4.648 1.00 95.94 122 LEU A O 1
ATOM 1013 N N . GLU A 1 123 ? -5.416 -4.404 -2.897 1.00 95.44 123 GLU A N 1
ATOM 1014 C CA . GLU A 1 123 ? -6.546 -4.971 -3.624 1.00 95.44 123 GLU A CA 1
ATOM 1015 C C . GLU A 1 123 ? -7.853 -4.418 -3.065 1.00 95.44 123 GLU A C 1
ATOM 1017 O O . GLU A 1 123 ? -7.967 -4.166 -1.862 1.00 95.44 123 GLU A O 1
ATOM 1022 N N . GLN A 1 124 ? -8.848 -4.278 -3.934 1.00 95.19 124 GLN A N 1
ATOM 1023 C CA . GLN A 1 124 ? -10.187 -3.844 -3.570 1.00 95.19 124 GLN A CA 1
ATOM 1024 C C . GLN A 1 124 ? -11.209 -4.729 -4.278 1.00 95.19 124 GLN A C 1
ATOM 1026 O O . GLN A 1 124 ? -11.271 -4.752 -5.505 1.00 95.19 124 GLN A O 1
ATOM 1031 N N . TYR A 1 125 ? -12.022 -5.418 -3.488 1.00 95.12 125 TYR A N 1
ATOM 1032 C CA . TYR A 1 125 ? -13.139 -6.238 -3.942 1.00 95.12 125 TYR A CA 1
ATOM 1033 C C . TYR A 1 125 ? -14.388 -5.846 -3.164 1.00 95.12 125 TYR A C 1
ATOM 1035 O O . TYR A 1 125 ? -14.297 -5.234 -2.103 1.00 95.12 125 TYR A O 1
ATOM 1043 N N . GLU A 1 126 ? -15.565 -6.215 -3.655 1.00 90.88 126 GLU A N 1
ATOM 1044 C CA . GLU A 1 126 ? -16.844 -5.865 -3.021 1.00 90.88 126 GLU A CA 1
ATOM 1045 C C . GLU A 1 126 ? -16.889 -6.222 -1.520 1.00 90.88 126 GLU A C 1
ATOM 1047 O O . GLU A 1 126 ? -17.375 -5.443 -0.701 1.00 90.88 126 GLU A O 1
ATOM 1052 N N . ASN A 1 127 ? -16.276 -7.349 -1.148 1.00 93.62 127 ASN A N 1
ATOM 1053 C CA . ASN A 1 127 ? -16.414 -7.950 0.181 1.00 93.62 127 ASN A CA 1
ATOM 1054 C C . ASN A 1 127 ? -15.217 -7.663 1.098 1.00 93.62 127 ASN A C 1
ATOM 1056 O O . ASN A 1 127 ? -15.304 -7.863 2.310 1.00 93.62 127 ASN A O 1
ATOM 1060 N N . TYR A 1 128 ? -14.077 -7.274 0.522 1.00 96.12 128 TYR A N 1
ATOM 1061 C CA . TYR A 1 128 ? -12.832 -7.107 1.258 1.00 96.12 128 TYR A CA 1
ATOM 1062 C C . TYR A 1 128 ? -11.890 -6.115 0.591 1.00 96.12 128 TYR A C 1
ATOM 1064 O O . TYR A 1 128 ? -11.945 -5.849 -0.610 1.00 96.12 128 TYR A O 1
ATOM 1072 N N . ILE A 1 129 ? -10.947 -5.632 1.386 1.00 97.44 129 ILE A N 1
ATOM 1073 C CA . ILE A 1 129 ? -9.790 -4.882 0.907 1.00 97.44 129 ILE A CA 1
ATOM 1074 C C . ILE A 1 129 ? -8.512 -5.500 1.455 1.00 97.44 129 ILE A C 1
ATOM 1076 O O . ILE A 1 129 ? -8.509 -6.049 2.556 1.00 97.44 129 ILE A O 1
ATOM 1080 N N . SER A 1 130 ? -7.421 -5.377 0.713 1.00 98.00 130 SER A N 1
ATOM 1081 C CA . SER A 1 130 ? -6.091 -5.788 1.164 1.00 98.00 130 SER A CA 1
ATOM 1082 C C . SER A 1 130 ? -5.227 -4.544 1.365 1.00 98.00 130 SER A C 1
ATOM 1084 O O . SER A 1 130 ? -5.138 -3.700 0.470 1.00 98.00 130 SER A O 1
ATOM 1086 N N . ILE A 1 131 ? -4.580 -4.419 2.524 1.00 98.19 131 ILE A N 1
ATOM 1087 C CA . ILE A 1 131 ? -3.656 -3.316 2.848 1.00 98.19 131 ILE A CA 1
ATOM 1088 C C . ILE A 1 131 ? -2.341 -3.862 3.421 1.00 98.19 131 ILE A C 1
ATOM 1090 O O . ILE A 1 131 ? -2.331 -4.979 3.937 1.00 98.19 131 ILE A O 1
ATOM 1094 N N . PRO A 1 132 ? -1.223 -3.114 3.376 1.00 98.12 132 PRO A N 1
ATOM 1095 C CA . PRO A 1 132 ? 0.012 -3.540 4.032 1.00 98.12 132 PRO A CA 1
ATOM 1096 C C . PRO A 1 132 ? -0.179 -3.705 5.549 1.00 98.12 132 PRO A C 1
ATOM 1098 O O . PRO A 1 132 ? -0.830 -2.869 6.178 1.00 98.12 132 PRO A O 1
ATOM 1101 N N . ASP A 1 133 ? 0.440 -4.721 6.158 1.00 98.19 133 ASP A N 1
ATOM 1102 C CA . ASP A 1 133 ? 0.306 -5.019 7.598 1.00 98.19 133 ASP A CA 1
ATOM 1103 C C . ASP A 1 133 ? 0.730 -3.832 8.465 1.00 98.19 133 ASP A C 1
ATOM 1105 O O . ASP A 1 133 ? 0.050 -3.501 9.430 1.00 98.19 133 ASP A O 1
ATOM 1109 N N . LYS A 1 134 ? 1.770 -3.095 8.064 1.00 97.38 134 LYS A N 1
ATOM 1110 C CA . LYS A 1 134 ? 2.158 -1.860 8.756 1.00 97.38 134 LYS A CA 1
ATOM 1111 C C . LYS A 1 134 ? 1.021 -0.830 8.799 1.00 97.38 134 LYS A C 1
ATOM 1113 O O . LYS A 1 134 ? 0.744 -0.276 9.854 1.00 97.38 134 LYS A O 1
ATOM 1118 N N . ILE A 1 135 ? 0.334 -0.612 7.675 1.00 97.81 135 ILE A N 1
ATOM 1119 C CA . ILE A 1 135 ? -0.792 0.333 7.594 1.00 97.81 135 ILE A CA 1
ATOM 1120 C C . ILE A 1 135 ? -1.963 -0.156 8.450 1.00 97.81 135 ILE A C 1
ATOM 1122 O O . ILE A 1 135 ? -2.631 0.653 9.089 1.00 97.81 135 ILE A O 1
ATOM 1126 N N . TYR A 1 136 ? -2.189 -1.469 8.502 1.00 97.81 136 TYR A N 1
ATOM 1127 C CA . TYR A 1 136 ? -3.173 -2.071 9.397 1.00 97.81 136 TYR A CA 1
ATOM 1128 C C . TYR A 1 136 ? -2.850 -1.812 10.879 1.00 97.81 136 TYR A C 1
ATOM 1130 O O . TYR A 1 136 ? -3.715 -1.321 11.607 1.00 97.81 136 TYR A O 1
ATOM 1138 N N . GLN A 1 137 ? -1.611 -2.060 11.320 1.00 97.69 137 GLN A N 1
ATOM 1139 C CA . GLN A 1 137 ? -1.191 -1.786 12.703 1.00 97.69 137 GLN A CA 1
ATOM 1140 C C . GLN A 1 137 ? -1.305 -0.293 13.046 1.00 97.69 137 GLN A C 1
ATOM 1142 O O . GLN A 1 137 ? -1.872 0.068 14.081 1.00 97.69 137 GLN A O 1
ATOM 1147 N N . ASP A 1 138 ? -0.842 0.580 12.147 1.00 97.25 138 ASP A N 1
ATOM 1148 C CA . ASP A 1 138 ? -0.926 2.033 12.315 1.00 97.25 138 ASP A CA 1
ATOM 1149 C C . ASP A 1 138 ? -2.391 2.499 12.402 1.00 97.25 138 ASP A C 1
ATOM 1151 O O . ASP A 1 138 ? -2.723 3.382 13.196 1.00 97.25 138 ASP A O 1
ATOM 1155 N N . ALA A 1 139 ? -3.294 1.902 11.617 1.00 96.62 139 ALA A N 1
ATOM 1156 C CA . ALA A 1 139 ? -4.721 2.208 11.658 1.00 96.62 139 ALA A CA 1
ATOM 1157 C C . ALA A 1 139 ? -5.353 1.826 13.004 1.00 96.62 139 ALA A C 1
ATOM 1159 O O . ALA A 1 139 ? -6.109 2.621 13.566 1.00 96.62 139 ALA A O 1
ATOM 1160 N N . ILE A 1 140 ? -5.015 0.656 13.554 1.00 96.50 140 ILE A N 1
ATOM 1161 C CA . ILE A 1 140 ? -5.497 0.229 14.876 1.00 96.50 140 ILE A CA 1
ATOM 1162 C C . ILE A 1 140 ? -5.004 1.189 15.956 1.00 96.50 140 ILE A C 1
ATOM 1164 O O . ILE A 1 140 ? -5.807 1.684 16.750 1.00 96.50 140 ILE A O 1
ATOM 1168 N N . LEU A 1 141 ? -3.701 1.481 15.974 1.00 95.75 141 LEU A N 1
ATOM 1169 C CA . LEU A 1 141 ? -3.091 2.347 16.981 1.00 95.75 141 LEU A CA 1
ATOM 1170 C C . LEU A 1 141 ? -3.702 3.755 16.955 1.00 95.75 141 LEU A C 1
ATOM 1172 O O . LEU A 1 141 ? -4.166 4.258 17.980 1.00 95.75 141 LEU A O 1
ATOM 1176 N N . ASN A 1 142 ? -3.762 4.368 15.771 1.00 95.12 142 ASN A N 1
ATOM 1177 C CA . ASN A 1 142 ? -4.326 5.706 15.606 1.00 95.12 142 ASN A CA 1
ATOM 1178 C C . ASN A 1 142 ? -5.836 5.733 15.877 1.00 95.12 142 ASN A C 1
ATOM 1180 O O . ASN A 1 142 ? -6.340 6.703 16.441 1.00 95.12 142 ASN A O 1
ATOM 1184 N N . GLY A 1 143 ? -6.560 4.670 15.516 1.00 95.00 143 GLY A N 1
ATOM 1185 C CA . GLY A 1 143 ? -7.985 4.527 15.808 1.00 95.00 143 GLY A CA 1
ATOM 1186 C C . GLY A 1 143 ? -8.270 4.482 17.310 1.00 95.00 143 GLY A C 1
ATOM 1187 O O . GLY A 1 143 ? -9.129 5.229 17.783 1.00 95.00 143 GLY A O 1
ATOM 1188 N N . ARG A 1 144 ? -7.501 3.686 18.068 1.00 95.44 144 ARG A N 1
ATOM 1189 C CA . ARG A 1 144 ? -7.583 3.636 19.540 1.00 95.44 144 ARG A CA 1
ATOM 1190 C C . ARG A 1 144 ? -7.291 4.999 20.158 1.00 95.44 144 ARG A C 1
ATOM 1192 O O . ARG A 1 144 ? -8.090 5.481 20.958 1.00 95.44 144 ARG A O 1
ATOM 1199 N N . LYS A 1 145 ? -6.198 5.645 19.739 1.00 94.62 145 LYS A N 1
ATOM 1200 C CA . LYS A 1 145 ? -5.802 6.968 20.239 1.00 94.62 145 LYS A CA 1
ATOM 1201 C C . LYS A 1 145 ? -6.878 8.027 19.982 1.00 94.62 145 LYS A C 1
ATOM 1203 O O . LYS A 1 145 ? -7.268 8.738 20.900 1.00 94.62 145 LYS A O 1
ATOM 1208 N N . ALA A 1 146 ? -7.422 8.081 18.767 1.00 93.94 146 ALA A N 1
ATOM 1209 C CA . ALA A 1 146 ? -8.466 9.043 18.419 1.00 93.94 146 ALA A CA 1
ATOM 1210 C C . ALA A 1 146 ? -9.773 8.812 19.199 1.00 93.94 146 ALA A C 1
ATOM 1212 O O . ALA A 1 146 ? -10.458 9.770 19.553 1.00 93.94 146 ALA A O 1
ATOM 1213 N N . LEU A 1 147 ? -10.140 7.553 19.466 1.00 95.25 147 LEU A N 1
ATOM 1214 C CA . LEU A 1 147 ? -11.295 7.233 20.310 1.00 95.25 147 LEU A CA 1
ATOM 1215 C C . LEU A 1 147 ? -11.046 7.620 21.773 1.00 95.25 147 LEU A C 1
ATOM 1217 O O . LEU A 1 147 ? -11.942 8.168 22.412 1.00 95.25 147 LEU A O 1
ATOM 1221 N N . PHE A 1 148 ? -9.838 7.383 22.286 1.00 95.19 148 PHE A N 1
ATOM 1222 C CA . PHE A 1 148 ? -9.443 7.788 23.634 1.00 95.19 148 PHE A CA 1
ATOM 1223 C C . PHE A 1 148 ? -9.553 9.309 23.807 1.00 95.19 148 PHE A C 1
ATOM 1225 O O . PHE A 1 148 ? -10.263 9.779 24.696 1.00 95.19 148 PHE A O 1
ATOM 1232 N N . GLU A 1 149 ? -8.944 10.072 22.896 1.00 94.94 149 GLU A N 1
ATOM 1233 C CA . GLU A 1 149 ? -9.010 11.539 22.875 1.00 94.94 149 GLU A CA 1
ATOM 1234 C C . GLU A 1 149 ? -10.455 12.046 22.767 1.00 94.94 149 GLU A C 1
ATOM 1236 O O . GLU A 1 149 ? -10.844 12.983 23.468 1.00 94.94 149 GLU A O 1
ATOM 1241 N N . TYR A 1 150 ? -11.282 11.399 21.938 1.00 94.94 150 TYR A N 1
ATOM 1242 C CA . TYR A 1 150 ? -12.699 11.730 21.821 1.00 94.94 150 TYR A CA 1
ATOM 1243 C C . TYR A 1 150 ? -13.431 11.570 23.159 1.00 94.94 150 TYR A C 1
ATOM 1245 O O . TYR A 1 150 ? -14.075 12.518 23.606 1.00 94.94 150 TYR A O 1
ATOM 1253 N N . TYR A 1 151 ? -13.322 10.421 23.830 1.00 94.75 151 TYR A N 1
ATOM 1254 C CA . TYR A 1 151 ? -14.021 10.199 25.101 1.00 94.75 151 TYR A CA 1
ATOM 1255 C C . TYR A 1 151 ? -13.506 11.109 26.220 1.00 94.75 151 TYR A C 1
ATOM 1257 O O . TYR A 1 151 ? -14.317 11.639 26.984 1.00 94.75 151 TYR A O 1
ATOM 1265 N N . LEU A 1 152 ? -12.195 11.361 26.267 1.00 95.00 152 LEU A N 1
ATOM 1266 C CA . LEU A 1 152 ? -11.600 12.315 27.201 1.00 95.00 152 LEU A CA 1
ATOM 1267 C C . LEU A 1 152 ? -12.168 13.728 26.985 1.00 95.00 152 LEU A C 1
ATOM 1269 O O . LEU A 1 152 ? -12.606 14.368 27.939 1.00 95.00 152 LEU A O 1
ATOM 1273 N N . SER A 1 153 ? -12.271 14.181 25.728 1.00 96.69 153 SER A N 1
ATOM 1274 C CA . SER A 1 153 ? -12.871 15.485 25.388 1.00 96.69 153 SER A CA 1
ATOM 1275 C C . SER A 1 153 ? -14.360 15.594 25.739 1.00 96.69 153 SER A C 1
ATOM 1277 O O . SER A 1 153 ? -14.893 16.694 25.868 1.00 96.69 153 SER A O 1
ATOM 1279 N N . LYS A 1 154 ? -15.041 14.455 25.900 1.00 96.50 154 LYS A N 1
ATOM 1280 C CA . LYS A 1 154 ? -16.445 14.366 26.320 1.00 96.50 154 LYS A CA 1
ATOM 1281 C C . LYS A 1 154 ? -16.605 14.241 27.839 1.00 96.50 154 LYS A C 1
ATOM 1283 O O . LYS A 1 154 ? -17.726 14.067 28.304 1.00 96.50 154 LYS A O 1
ATOM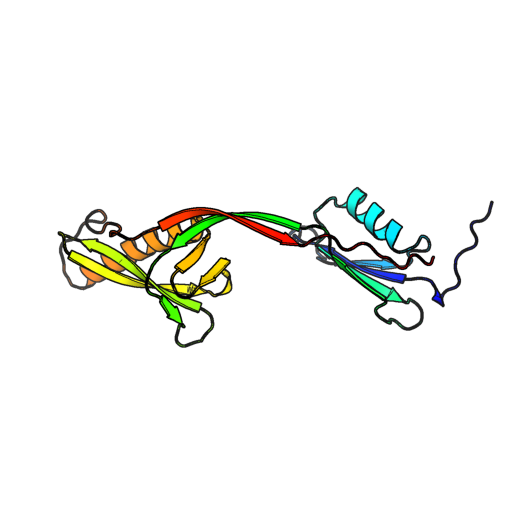 1288 N N . GLY A 1 155 ? -15.517 14.337 28.605 1.00 94.94 155 GLY A N 1
ATOM 1289 C CA . GLY A 1 155 ? -15.538 14.295 30.069 1.00 94.94 155 GLY A CA 1
ATOM 1290 C C . GLY A 1 155 ? -15.655 12.888 30.658 1.00 94.94 155 GLY A C 1
ATOM 1291 O O . GLY A 1 155 ? -15.939 12.751 31.846 1.00 94.94 155 GLY A O 1
ATOM 1292 N N . HIS A 1 156 ? -15.451 11.835 29.860 1.00 93.94 156 HIS A N 1
ATOM 1293 C CA . HIS A 1 156 ? -15.417 10.476 30.396 1.00 93.94 156 HIS A CA 1
ATOM 1294 C C . HIS A 1 156 ? -14.113 10.250 31.170 1.00 93.94 156 HIS A C 1
ATOM 1296 O O . HIS A 1 156 ? -13.035 10.610 30.699 1.00 93.94 156 HIS A O 1
ATOM 1302 N N . GLN A 1 157 ? -14.202 9.568 32.312 1.00 92.44 157 GLN A N 1
ATOM 1303 C CA . GLN A 1 157 ? -13.042 8.926 32.928 1.00 92.44 157 GL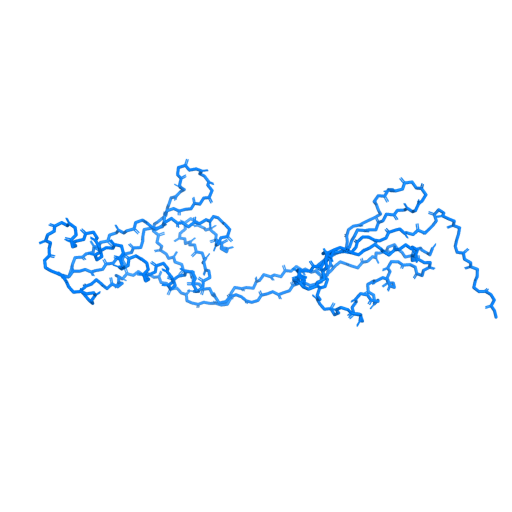N A CA 1
ATOM 1304 C C . GLN A 1 157 ? -12.733 7.657 32.124 1.00 92.44 157 GLN A C 1
ATOM 1306 O O . GLN A 1 157 ? -13.596 6.789 31.985 1.00 92.44 157 GLN A O 1
ATOM 1311 N N . ILE A 1 158 ? -11.552 7.610 31.510 1.00 92.25 158 ILE A N 1
ATOM 1312 C CA . ILE A 1 158 ? -11.122 6.531 30.617 1.00 92.25 158 ILE A CA 1
ATOM 1313 C C . ILE A 1 158 ? -9.609 6.322 30.734 1.00 92.25 158 ILE A C 1
ATOM 1315 O O . ILE A 1 158 ? -8.862 7.294 30.856 1.00 92.25 158 ILE A O 1
ATOM 1319 N N . VAL A 1 159 ? -9.152 5.072 30.649 1.00 89.44 159 VAL A N 1
ATOM 1320 C CA . VAL A 1 159 ? -7.727 4.720 30.491 1.00 89.44 159 VAL A CA 1
ATOM 1321 C C . VAL A 1 159 ? -7.428 4.154 29.096 1.00 89.44 159 VAL A C 1
ATOM 1323 O O . VAL A 1 159 ? -8.302 3.591 28.441 1.00 89.44 159 VAL A O 1
ATOM 1326 N N . GLU A 1 160 ? -6.184 4.273 28.619 1.00 77.69 160 GLU A N 1
ATOM 1327 C CA . GLU A 1 160 ? -5.791 3.927 27.233 1.00 77.69 160 GLU A CA 1
ATOM 1328 C C . GLU A 1 160 ? -6.117 2.477 26.815 1.00 77.69 160 GLU A C 1
ATOM 1330 O O . GLU A 1 160 ? -6.363 2.183 25.639 1.00 77.69 160 GLU A O 1
ATOM 1335 N N . ASN A 1 161 ? -6.152 1.557 27.779 1.00 86.00 161 ASN A N 1
ATOM 1336 C CA . ASN A 1 161 ? -6.402 0.136 27.538 1.00 86.00 161 ASN A CA 1
ATOM 1337 C C . ASN A 1 161 ? -7.892 -0.247 27.546 1.00 86.00 161 ASN A C 1
ATOM 1339 O O . ASN A 1 161 ? -8.208 -1.393 27.243 1.00 86.00 161 ASN A O 1
ATOM 1343 N N . GLU A 1 162 ? -8.811 0.685 27.831 1.00 92.25 162 GLU A N 1
ATOM 1344 C CA . GLU A 1 162 ? -10.261 0.419 27.764 1.00 92.25 162 GLU A CA 1
ATOM 1345 C C . GLU A 1 162 ? -10.777 0.221 26.336 1.00 92.25 162 GLU A C 1
ATOM 1347 O O . GLU A 1 162 ? -11.797 -0.438 26.133 1.00 92.25 162 GLU A O 1
ATOM 1352 N N . ILE A 1 163 ? -10.111 0.822 25.347 1.00 94.81 163 ILE A N 1
ATOM 1353 C CA . ILE A 1 163 ? -10.505 0.712 23.943 1.00 94.81 163 ILE A CA 1
ATOM 1354 C C . ILE A 1 163 ? -9.681 -0.397 23.313 1.00 94.81 163 ILE A C 1
ATOM 1356 O O . ILE A 1 163 ? -8.473 -0.249 23.111 1.00 94.81 163 ILE A O 1
ATOM 1360 N N . MET A 1 164 ? -10.348 -1.489 22.970 1.00 94.62 164 MET A N 1
ATOM 1361 C CA . MET A 1 164 ? -9.748 -2.651 22.326 1.00 94.62 164 MET A CA 1
ATOM 1362 C C . MET A 1 164 ? -10.154 -2.722 20.856 1.00 94.62 164 MET A C 1
ATOM 1364 O O . MET A 1 164 ? -11.127 -2.096 20.434 1.00 94.62 164 MET A O 1
ATOM 1368 N N . LEU A 1 165 ? -9.406 -3.489 20.065 1.00 95.31 165 LEU A N 1
ATOM 1369 C CA . LEU A 1 165 ? -9.869 -3.874 18.737 1.00 95.31 165 LEU A CA 1
ATOM 1370 C C . LEU A 1 165 ? -11.111 -4.766 18.890 1.00 95.31 165 LEU A C 1
ATOM 1372 O O . LEU A 1 165 ? -11.136 -5.635 19.760 1.00 95.31 165 LEU A O 1
ATOM 1376 N N . GLY A 1 166 ? -12.145 -4.506 18.096 1.00 94.31 166 GLY A N 1
ATOM 1377 C CA . GLY A 1 166 ? -13.353 -5.325 18.057 1.00 94.31 166 GLY A CA 1
ATOM 1378 C C . GLY A 1 166 ? -13.169 -6.579 17.206 1.00 94.31 166 GLY A C 1
ATOM 1379 O O . GLY A 1 166 ? -12.102 -6.809 16.638 1.00 94.31 166 GLY A O 1
ATOM 1380 N N . ASP A 1 167 ? -14.234 -7.370 17.087 1.00 93.00 167 ASP A N 1
ATOM 1381 C CA . ASP A 1 167 ? -14.187 -8.630 16.344 1.00 93.00 167 ASP A CA 1
ATOM 1382 C C . ASP A 1 167 ? -14.552 -8.387 14.879 1.00 93.00 167 ASP A C 1
ATOM 1384 O O . ASP A 1 167 ? -15.626 -7.876 14.563 1.00 93.00 167 ASP A O 1
ATOM 1388 N N . PHE A 1 168 ? -13.660 -8.768 13.972 1.00 94.88 168 PHE A N 1
ATOM 1389 C CA . PHE A 1 168 ? -13.923 -8.847 12.539 1.00 94.88 168 PHE A CA 1
ATOM 1390 C C . PHE A 1 168 ? -12.908 -9.780 11.883 1.00 94.88 168 PHE A C 1
ATOM 1392 O O . PHE A 1 168 ? -11.820 -10.012 12.413 1.00 94.88 168 PHE A O 1
ATOM 1399 N N . THR A 1 169 ? -13.247 -10.301 10.706 1.00 96.81 169 THR A N 1
ATOM 1400 C CA . THR A 1 169 ? -12.334 -11.168 9.963 1.00 96.81 169 THR A CA 1
ATOM 1401 C C . THR A 1 169 ? -11.185 -10.350 9.379 1.00 96.81 169 THR A C 1
ATOM 1403 O O . THR A 1 169 ? -11.395 -9.410 8.603 1.00 96.81 169 THR A O 1
ATOM 1406 N N . ALA A 1 170 ? -9.964 -10.746 9.733 1.00 96.50 170 ALA A N 1
ATOM 1407 C CA . ALA A 1 170 ? -8.727 -10.235 9.168 1.00 96.50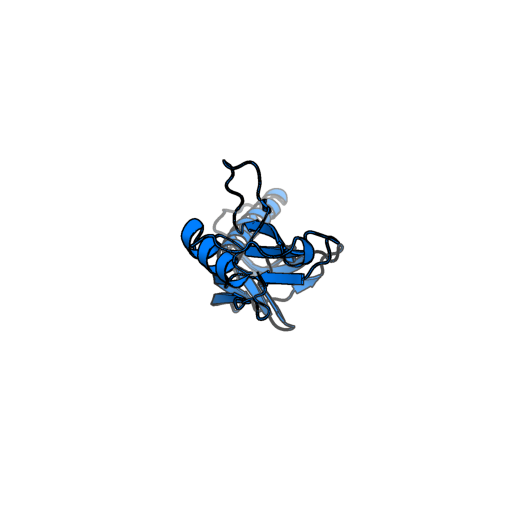 170 ALA A CA 1
ATOM 1408 C C . ALA A 1 170 ? -7.765 -11.396 8.891 1.00 96.50 170 ALA A C 1
ATOM 1410 O O . ALA A 1 170 ? -7.469 -12.186 9.785 1.00 96.50 170 ALA A O 1
ATOM 1411 N N . GLU A 1 171 ? -7.258 -11.495 7.665 1.00 98.00 171 GLU A N 1
ATOM 1412 C CA . GLU A 1 171 ? -6.347 -12.570 7.252 1.00 98.00 171 GLU A CA 1
ATOM 1413 C C . GLU A 1 171 ? -4.981 -11.983 6.904 1.00 98.00 171 GLU A C 1
ATOM 1415 O O . GLU A 1 171 ? -4.882 -11.099 6.052 1.00 98.00 171 GLU A O 1
ATOM 1420 N N . LYS A 1 172 ? -3.916 -12.477 7.543 1.00 97.62 172 LYS A N 1
ATOM 1421 C CA . LYS A 1 172 ? -2.542 -12.108 7.186 1.00 97.62 172 LYS A CA 1
ATOM 1422 C C . LYS A 1 172 ? -2.046 -12.970 6.032 1.00 97.62 172 LYS A C 1
ATOM 1424 O O . LYS A 1 172 ? -2.226 -14.185 6.048 1.00 97.62 172 LYS A O 1
ATOM 1429 N N . PHE A 1 173 ? -1.381 -12.353 5.063 1.00 97.94 173 PHE A N 1
ATOM 1430 C CA . PHE A 1 173 ? -0.790 -13.053 3.924 1.00 97.94 173 PHE A CA 1
ATOM 1431 C C . PHE A 1 173 ? 0.378 -12.261 3.325 1.00 97.94 173 PHE A C 1
ATOM 1433 O O . PHE A 1 173 ? 0.623 -11.111 3.691 1.00 97.94 173 PHE A O 1
ATOM 1440 N N . ILE A 1 174 ? 1.109 -12.879 2.396 1.00 97.50 174 ILE A N 1
ATOM 1441 C CA . ILE A 1 174 ? 2.129 -12.196 1.595 1.00 97.50 174 ILE A CA 1
ATOM 1442 C C . ILE A 1 174 ? 1.515 -11.818 0.251 1.00 97.50 174 ILE A C 1
ATOM 1444 O O . ILE A 1 174 ? 1.196 -12.688 -0.561 1.00 97.50 174 ILE A O 1
ATOM 1448 N N . PHE A 1 175 ? 1.355 -10.519 0.011 1.00 95.88 175 PHE A N 1
ATOM 1449 C CA . PHE A 1 175 ? 0.943 -10.005 -1.288 1.00 95.88 175 PHE A CA 1
ATOM 1450 C C . PHE A 1 175 ? 2.157 -9.933 -2.212 1.00 95.88 175 PHE A C 1
ATOM 1452 O O . PHE A 1 175 ? 3.162 -9.303 -1.875 1.00 95.88 175 PHE A O 1
ATOM 1459 N N . LYS A 1 176 ? 2.058 -10.560 -3.385 1.00 93.00 176 LYS A N 1
ATOM 1460 C CA . LYS A 1 176 ? 3.111 -10.534 -4.402 1.00 93.00 176 LYS A CA 1
ATOM 1461 C C . LYS A 1 176 ? 2.700 -9.607 -5.530 1.00 93.00 176 LYS A C 1
ATOM 1463 O O . LYS A 1 176 ? 1.675 -9.824 -6.172 1.00 93.00 176 LYS A O 1
ATOM 1468 N N . LYS A 1 177 ? 3.510 -8.582 -5.783 1.00 88.12 177 LYS A N 1
ATOM 1469 C CA . LYS A 1 177 ? 3.372 -7.744 -6.974 1.00 88.12 177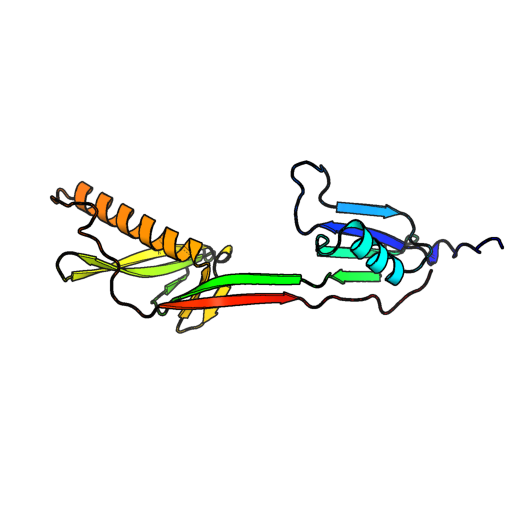 LYS A CA 1
ATOM 1470 C C . LYS A 1 177 ? 4.514 -8.062 -7.916 1.00 88.12 177 LYS A C 1
ATOM 1472 O O . LYS A 1 177 ? 5.660 -7.730 -7.623 1.00 88.12 177 LYS A O 1
ATOM 1477 N N . GLU A 1 178 ? 4.174 -8.661 -9.046 1.00 89.00 178 GLU A N 1
ATOM 1478 C CA . GLU A 1 178 ? 5.135 -9.063 -10.062 1.00 89.00 178 GLU A CA 1
ATOM 1479 C C . GLU A 1 178 ? 4.886 -8.319 -11.375 1.00 89.00 178 GLU A C 1
ATOM 1481 O O . GLU A 1 178 ? 3.744 -8.089 -11.780 1.00 89.00 178 GLU A O 1
ATOM 1486 N N . ARG A 1 179 ? 5.969 -7.930 -12.046 1.00 87.06 179 ARG A N 1
ATOM 1487 C CA . ARG A 1 179 ? 5.962 -7.481 -13.434 1.00 87.06 179 ARG A CA 1
ATOM 1488 C C . ARG A 1 179 ? 7.028 -8.280 -14.186 1.00 87.06 179 ARG A C 1
ATOM 1490 O O . ARG A 1 179 ? 8.198 -8.220 -13.795 1.00 87.06 179 ARG A O 1
ATOM 1497 N N . PRO A 1 180 ? 6.661 -8.999 -15.260 1.00 85.00 180 PRO A N 1
ATOM 1498 C CA . PRO A 1 180 ? 7.635 -9.726 -16.057 1.00 85.00 180 PRO A CA 1
ATOM 1499 C C . PRO A 1 180 ? 8.623 -8.752 -16.707 1.00 85.00 180 PRO A C 1
ATOM 1501 O O . PRO A 1 180 ? 8.268 -7.625 -17.064 1.00 85.00 180 PRO A O 1
ATOM 1504 N N . GLY A 1 181 ? 9.871 -9.195 -16.857 1.00 83.69 181 GLY A N 1
ATOM 1505 C CA . GLY A 1 181 ? 10.866 -8.455 -17.624 1.00 83.69 181 GLY A CA 1
ATOM 1506 C C . GLY A 1 181 ? 10.520 -8.466 -19.111 1.00 83.69 181 GLY A C 1
ATOM 1507 O O . GLY A 1 181 ? 10.003 -9.456 -19.628 1.00 83.69 181 GLY A O 1
ATOM 1508 N N . GLN A 1 182 ? 10.812 -7.368 -19.799 1.00 86.50 182 GLN A N 1
ATOM 1509 C CA . GLN A 1 182 ? 10.675 -7.262 -21.246 1.00 86.50 182 GLN A CA 1
ATOM 1510 C C . GLN A 1 182 ? 12.057 -7.168 -21.878 1.00 86.50 182 GLN A C 1
ATOM 1512 O O . GLN A 1 182 ? 12.832 -6.261 -21.575 1.00 86.50 182 GLN A O 1
ATOM 1517 N N . TYR A 1 183 ? 12.342 -8.102 -22.781 1.00 79.38 183 TYR A N 1
ATOM 1518 C CA . TYR A 1 183 ? 13.589 -8.137 -23.530 1.00 79.38 183 TYR A CA 1
ATOM 1519 C C . TYR A 1 183 ? 13.364 -7.607 -24.952 1.00 79.38 183 TYR A C 1
ATOM 1521 O O . TYR A 1 183 ? 12.341 -7.927 -25.564 1.00 79.38 183 TYR A O 1
ATOM 1529 N N . PRO A 1 184 ? 14.292 -6.800 -25.494 1.00 79.62 184 PRO A N 1
ATOM 1530 C CA . PRO A 1 184 ? 14.226 -6.345 -26.875 1.00 79.62 184 PRO A CA 1
ATOM 1531 C C . PRO A 1 184 ? 14.206 -7.515 -27.856 1.00 79.62 184 PRO A C 1
ATOM 1533 O O . PRO A 1 184 ? 15.095 -8.357 -27.843 1.00 79.62 184 PRO A O 1
ATOM 1536 N N . THR A 1 185 ? 13.199 -7.549 -28.728 1.00 69.06 185 THR A N 1
ATOM 1537 C CA . THR A 1 185 ? 13.113 -8.513 -29.838 1.00 69.06 185 THR A CA 1
ATOM 1538 C C . THR A 1 185 ? 13.820 -8.015 -31.100 1.00 69.06 185 THR A C 1
ATOM 1540 O O . THR A 1 185 ? 14.187 -8.812 -31.958 1.00 69.06 185 THR A O 1
ATOM 1543 N N . LEU A 1 186 ? 14.027 -6.699 -31.218 1.00 62.91 186 LEU A N 1
ATOM 1544 C CA . LEU A 1 186 ? 14.740 -6.047 -32.316 1.00 62.91 186 LEU A CA 1
ATOM 1545 C C . LEU A 1 186 ? 16.132 -5.633 -31.832 1.00 62.91 186 LEU A C 1
ATOM 1547 O O . LEU A 1 186 ? 16.265 -4.722 -31.016 1.00 62.91 186 LEU A O 1
ATOM 1551 N N . ASP A 1 187 ? 17.158 -6.300 -32.356 1.00 61.66 187 ASP A N 1
ATOM 1552 C CA . ASP A 1 187 ? 18.552 -6.127 -31.946 1.00 61.66 187 ASP A CA 1
ATOM 1553 C C . ASP A 1 187 ? 19.414 -5.679 -33.133 1.00 61.66 187 ASP A C 1
ATOM 1555 O O . ASP A 1 187 ? 20.230 -6.425 -33.671 1.00 61.66 187 ASP A O 1
ATOM 1559 N N . PHE A 1 188 ? 19.179 -4.456 -33.612 1.00 55.28 188 PHE A N 1
ATOM 1560 C CA . PHE A 1 188 ? 20.010 -3.869 -34.664 1.00 55.28 188 PHE A CA 1
ATOM 1561 C C . PHE A 1 188 ? 21.110 -2.996 -34.030 1.00 55.28 188 PHE A C 1
ATOM 1563 O O . PHE A 1 188 ? 20.802 -2.221 -33.128 1.00 55.28 188 PHE A O 1
ATOM 1570 N N . PRO A 1 189 ? 22.385 -3.107 -34.444 1.00 50.53 189 PRO A N 1
ATOM 1571 C CA . PRO A 1 189 ? 23.447 -2.198 -34.005 1.00 50.53 189 PRO A CA 1
ATOM 1572 C C . PRO A 1 189 ? 23.323 -0.812 -34.635 1.00 50.53 189 PRO A C 1
ATOM 1574 O O . PRO A 1 189 ? 22.939 -0.767 -35.825 1.00 50.53 189 PRO A O 1
#

Foldseek 3Di:
DDPDQDDLQLWKWKKWAWPDPPPPDPDRIDIDGTDSFFQQVVVVVCCVVPNQGTAWMWIAGRPPRHTPDIWGAKDKDKFWKKKFQFDWDQDPVNQWIFTFFWKDAPRDIDTGTDTDGPVQWPDDDPGITMGGVVVVVVSQQVVLVVVVVVCVVVVDDDDSPRIGGDDGDMDIDIDMDIDHTGGDPDTGD

Radius of gyration: 25.61 Å; chains: 1; bounding box: 60×28×73 Å

Sequence (189 aa):
MKKEMASKDKRYTIEIFMRFRDKNISESNYVWHNSNGGLSKVVSNLNELHGDKWDYFIARRKSNKEIVGTFYNHFSIEIPAVRLYLKYKPNSKGNGLIINFLFKRNGFDIARGINMSNKVILEQYENYISIPDKIYQDAILNGRKALFEYYLSKGHQIVENEIMLGDFTAEKFIFKKERPGQYPTLDFP

Organism: NCBI:txid2681556